Protein AF-A0A7S0WKW4-F1 (afdb_monomer)

Foldseek 3Di:
DQQQVLLQVLNQLRNLVSVPDPPDDPVRSVVVSVCRVVDDQWDDDQAEIEGEEEQAPDPPPPDPDHWDWDADDVPRWIKIKDKDDWQDFCPPPVNVLVQQQQQDDPPPPDDPPPDDDDDDDDPPPPVPSNRHWYWYWYDHDVVDGTGTQGTWHFPDWDTDPTIIMTMTTRPDCPSVCVVPVCVVVVPD

Sequence (188 aa):
EHLGRALAVRGKAGIIHAAAPSSMTEAEVLALAENCRQGGSAQEWQNAIMLFINFPRDKDASRRYNNEFVEQDADGCVTMTWFSSPGQTLTSKFIQRLLAAGQTTNSEQGSIDNTRGGEQLSDNVSATVSQKQVLLFARYNSGAGYINLGRLHVHSVKDTTSSVCITWRLADVGRVMEIFPKFKGFVK

Solvent-accessible surface area (backbone atoms only — not comparable to full-atom values): 11090 Å² total; per-residue (Å²): 118,66,52,47,57,30,18,62,75,48,39,68,30,21,30,41,61,67,66,53,57,91,88,59,51,70,68,57,43,50,54,52,18,53,51,48,67,75,42,72,53,60,48,82,57,90,52,34,35,40,36,52,46,66,38,58,89,61,88,58,84,87,49,94,75,73,48,43,76,45,77,47,50,101,84,69,42,45,27,33,41,44,72,51,61,78,77,39,43,80,82,33,70,66,50,45,51,52,51,57,18,15,63,62,65,88,87,75,81,75,78,83,79,87,73,85,89,79,93,75,95,70,95,70,83,71,75,74,73,63,73,35,38,28,36,39,30,39,21,50,50,93,89,53,63,50,39,68,52,44,43,38,30,65,69,47,76,43,84,50,101,50,23,30,38,37,33,29,32,46,74,44,54,68,64,44,54,70,77,40,58,70,48,66,77,64,71,122

pLDDT: mean 74.99, std 16.63, range [35.25, 93.75]

Structure (mmCIF, N/CA/C/O backbone):
data_AF-A0A7S0WKW4-F1
#
_entry.id   AF-A0A7S0WKW4-F1
#
loop_
_atom_site.group_PDB
_atom_site.id
_atom_site.type_symbol
_atom_site.label_atom_id
_atom_site.label_alt_id
_atom_site.label_comp_id
_atom_site.label_asym_id
_atom_site.label_entity_id
_atom_site.label_seq_id
_atom_site.pdbx_PDB_ins_code
_atom_site.Cartn_x
_atom_site.Cartn_y
_atom_site.Cartn_z
_atom_site.occupancy
_atom_site.B_iso_or_equiv
_atom_site.auth_seq_id
_atom_site.auth_comp_id
_atom_site.auth_asym_id
_atom_site.auth_atom_id
_atom_site.pdbx_PDB_model_num
ATOM 1 N N . GLU A 1 1 ? -12.824 -11.031 -4.563 1.00 49.47 1 GLU A N 1
ATOM 2 C CA . GLU A 1 1 ? -12.869 -10.773 -6.025 1.00 49.47 1 GLU A CA 1
ATOM 3 C C . GLU A 1 1 ? -13.533 -9.459 -6.464 1.00 49.47 1 GLU A C 1
ATOM 5 O O . GLU A 1 1 ? -13.111 -8.914 -7.480 1.00 49.47 1 GLU A O 1
ATOM 10 N N . HIS A 1 2 ? -14.538 -8.920 -5.758 1.00 66.38 2 HIS A N 1
ATOM 11 C CA . HIS A 1 2 ? -15.308 -7.763 -6.253 1.00 66.38 2 HIS A CA 1
ATOM 12 C C . HIS A 1 2 ? -14.517 -6.455 -6.429 1.00 66.38 2 HIS A C 1
ATOM 14 O O . HIS A 1 2 ? -14.685 -5.784 -7.446 1.00 66.38 2 HIS A O 1
ATOM 20 N N . LEU A 1 3 ? -13.603 -6.121 -5.511 1.00 73.62 3 LEU A N 1
ATOM 21 C CA . LEU A 1 3 ? -12.878 -4.841 -5.563 1.00 73.62 3 LEU A CA 1
ATOM 22 C C . LEU A 1 3 ? -11.966 -4.713 -6.792 1.00 73.62 3 LEU A C 1
ATOM 24 O O . LEU A 1 3 ? -11.869 -3.640 -7.379 1.00 73.62 3 LEU A O 1
ATOM 28 N N . GLY A 1 4 ? -11.330 -5.810 -7.220 1.00 68.12 4 GLY A N 1
ATOM 29 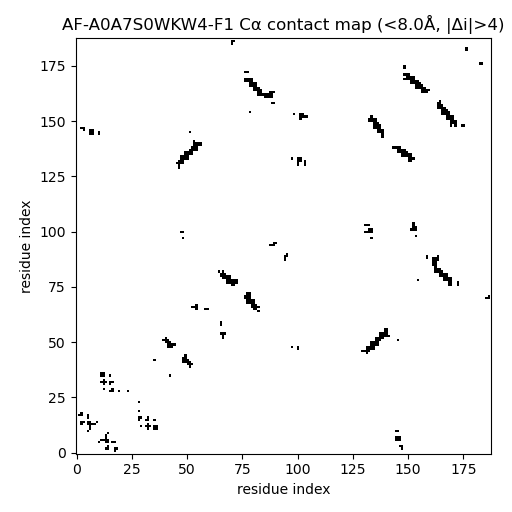C CA . GLY A 1 4 ? -10.460 -5.807 -8.401 1.00 68.12 4 GLY A CA 1
ATOM 30 C C . GLY A 1 4 ? -11.226 -5.532 -9.698 1.00 68.12 4 GLY A C 1
ATOM 31 O O . GLY A 1 4 ? -10.746 -4.783 -10.544 1.00 68.12 4 GLY A O 1
ATOM 32 N N . ARG A 1 5 ? -12.445 -6.075 -9.833 1.00 73.62 5 ARG A N 1
ATOM 33 C CA . ARG A 1 5 ? -13.306 -5.812 -10.999 1.00 73.62 5 ARG A CA 1
ATOM 34 C C . ARG A 1 5 ? -13.817 -4.372 -10.997 1.00 73.62 5 ARG A C 1
ATOM 36 O O . ARG A 1 5 ? -13.752 -3.701 -12.021 1.00 73.62 5 ARG A O 1
ATOM 43 N N . ALA A 1 6 ? -14.268 -3.875 -9.846 1.00 76.81 6 ALA A N 1
ATOM 44 C CA . ALA A 1 6 ? -14.772 -2.508 -9.727 1.00 76.81 6 ALA A CA 1
ATOM 45 C C . ALA A 1 6 ? -13.692 -1.458 -10.045 1.00 76.81 6 ALA A C 1
ATOM 47 O O . ALA A 1 6 ? -13.959 -0.464 -10.724 1.00 76.81 6 ALA A O 1
ATOM 48 N N . LEU A 1 7 ? -12.454 -1.726 -9.625 1.00 76.12 7 LEU A N 1
ATOM 49 C CA . LEU A 1 7 ? -11.285 -0.907 -9.926 1.00 76.12 7 LEU A CA 1
ATOM 50 C C . LEU A 1 7 ? -10.957 -0.837 -11.418 1.00 76.12 7 LEU A C 1
ATOM 52 O O . LEU A 1 7 ? -10.624 0.237 -11.913 1.00 76.12 7 LEU A O 1
ATOM 56 N N . ALA A 1 8 ? -11.069 -1.956 -12.137 1.00 71.88 8 ALA A N 1
ATOM 57 C CA . ALA A 1 8 ? -10.817 -1.996 -13.575 1.00 71.88 8 ALA A CA 1
ATOM 58 C C . ALA A 1 8 ? -11.821 -1.140 -14.367 1.00 71.88 8 ALA A C 1
ATOM 60 O O . ALA A 1 8 ? -11.449 -0.525 -15.360 1.00 71.88 8 ALA A O 1
ATOM 61 N N . VAL A 1 9 ? -13.077 -1.070 -13.912 1.00 75.75 9 VAL A N 1
ATOM 62 C CA . VAL A 1 9 ? -14.151 -0.348 -14.616 1.00 75.75 9 VAL A CA 1
ATOM 63 C C . VAL A 1 9 ? -14.189 1.137 -14.251 1.00 75.75 9 VAL A C 1
ATOM 65 O O . VAL A 1 9 ? -14.409 1.976 -15.118 1.00 75.75 9 VAL A O 1
ATOM 68 N N . ARG A 1 10 ? -14.008 1.481 -12.969 1.00 77.88 10 ARG A N 1
ATOM 69 C CA . ARG A 1 10 ? -14.257 2.845 -12.456 1.00 77.88 10 ARG A CA 1
ATOM 70 C C . ARG A 1 10 ? -13.087 3.437 -11.661 1.00 77.88 10 ARG A C 1
ATOM 72 O O . ARG A 1 10 ? -13.252 4.440 -10.968 1.00 77.88 10 ARG A O 1
ATOM 79 N N . GLY A 1 11 ? -11.900 2.833 -11.717 1.00 80.12 11 GLY A N 1
ATOM 80 C CA . GLY A 1 11 ? -10.730 3.313 -10.979 1.00 80.12 11 GLY A CA 1
ATOM 81 C C . GLY A 1 11 ? -10.926 3.270 -9.456 1.00 80.12 11 GLY A C 1
ATOM 82 O O . GLY A 1 11 ? -11.686 2.452 -8.937 1.00 80.12 11 GLY A O 1
ATOM 83 N N . LYS A 1 12 ? -10.247 4.166 -8.721 1.00 81.62 12 LYS A N 1
ATOM 84 C CA . LYS A 1 12 ? -10.339 4.244 -7.247 1.00 81.62 12 LYS A CA 1
ATOM 85 C C . LYS A 1 12 ? -11.787 4.421 -6.762 1.00 81.62 12 LYS A C 1
ATOM 87 O O . LYS A 1 12 ? -12.183 3.781 -5.795 1.00 81.62 12 LYS A O 1
ATOM 92 N N . ALA A 1 13 ? -12.581 5.226 -7.472 1.00 81.31 13 AL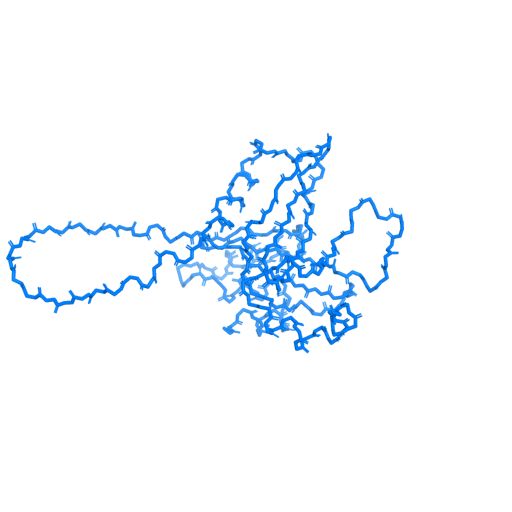A A N 1
ATOM 93 C CA . ALA A 1 13 ? -13.998 5.445 -7.182 1.00 81.31 13 ALA A CA 1
ATOM 94 C C . ALA A 1 13 ? -14.806 4.137 -7.215 1.00 81.31 13 ALA A C 1
ATOM 96 O O . ALA A 1 13 ? -15.640 3.898 -6.348 1.00 81.31 13 ALA A O 1
ATOM 97 N N . GLY A 1 14 ? -14.506 3.246 -8.165 1.00 82.00 14 GLY A N 1
ATOM 98 C CA . GLY A 1 14 ? -15.140 1.931 -8.253 1.00 82.00 14 GLY A CA 1
ATOM 99 C C . GLY A 1 14 ? -14.960 1.078 -7.005 1.00 82.00 14 GLY A C 1
ATOM 100 O O . GLY A 1 14 ? -15.896 0.403 -6.589 1.00 82.00 14 GLY A O 1
ATOM 101 N N . ILE A 1 15 ? -13.780 1.133 -6.385 1.00 81.06 15 ILE A N 1
ATOM 102 C CA . ILE A 1 15 ? -13.519 0.409 -5.136 1.00 81.06 15 ILE A CA 1
ATOM 103 C C . ILE A 1 15 ? -14.404 0.945 -4.018 1.00 81.06 15 ILE A C 1
ATOM 105 O O . ILE A 1 15 ? -14.965 0.147 -3.281 1.00 81.06 15 ILE A O 1
ATOM 109 N N . ILE A 1 16 ? -14.556 2.267 -3.915 1.00 79.94 16 ILE A N 1
ATOM 110 C CA . ILE A 1 16 ? -15.401 2.890 -2.890 1.00 79.94 16 ILE A CA 1
ATOM 111 C C . ILE A 1 16 ? -16.855 2.471 -3.067 1.00 79.94 16 ILE A C 1
ATOM 113 O O . ILE A 1 16 ? -17.461 2.011 -2.108 1.00 79.94 16 ILE A O 1
ATOM 117 N N . HIS A 1 17 ? -17.377 2.506 -4.295 1.00 81.31 17 HIS A N 1
ATOM 118 C CA . HIS A 1 17 ? -18.720 1.993 -4.576 1.00 81.31 17 HIS A CA 1
ATOM 119 C C . HIS A 1 17 ? -18.870 0.509 -4.219 1.00 81.31 17 HIS A C 1
ATOM 121 O O . HIS A 1 17 ? -19.880 0.113 -3.653 1.00 81.31 17 HIS A O 1
ATOM 127 N N . ALA A 1 18 ? -17.873 -0.321 -4.530 1.00 82.00 18 ALA A N 1
ATOM 128 C CA . ALA A 1 18 ? -17.938 -1.755 -4.257 1.00 82.00 18 ALA A CA 1
ATOM 129 C C . ALA A 1 18 ? -17.705 -2.120 -2.779 1.00 82.00 18 ALA A C 1
ATOM 131 O O . ALA A 1 18 ? -18.085 -3.212 -2.364 1.00 82.00 18 ALA A O 1
ATOM 132 N N . ALA A 1 19 ? -17.053 -1.248 -2.008 1.00 78.75 19 ALA A N 1
ATOM 133 C CA . ALA A 1 19 ? -16.765 -1.432 -0.585 1.00 78.75 19 ALA A CA 1
ATOM 134 C C . ALA A 1 19 ? -17.758 -0.698 0.332 1.00 78.75 19 ALA A C 1
ATOM 136 O O . ALA A 1 19 ? -17.680 -0.848 1.555 1.00 78.75 19 ALA A O 1
ATOM 137 N N . ALA A 1 20 ? -18.659 0.107 -0.238 1.00 80.31 20 ALA A N 1
ATOM 138 C CA . ALA A 1 20 ? -19.655 0.857 0.505 1.00 80.31 20 ALA A CA 1
ATOM 139 C C . ALA A 1 20 ? -20.589 -0.085 1.279 1.00 80.31 20 ALA A C 1
ATOM 141 O O . ALA A 1 20 ? -21.148 -1.008 0.681 1.00 80.31 20 ALA A O 1
ATOM 142 N N . PRO A 1 21 ? -20.774 0.114 2.598 1.00 79.75 21 PRO A N 1
ATOM 143 C CA . PRO A 1 21 ? -21.772 -0.643 3.334 1.00 79.75 21 PRO A CA 1
ATOM 144 C C . PRO A 1 21 ? -23.165 -0.264 2.826 1.00 79.75 21 PRO A C 1
ATOM 146 O O . PRO A 1 21 ? -23.409 0.885 2.461 1.00 79.75 21 PRO A O 1
ATOM 149 N N . SER A 1 22 ? -24.103 -1.209 2.862 1.00 82.12 22 SER A N 1
ATOM 150 C CA . SER A 1 22 ? -25.485 -0.993 2.406 1.00 82.12 22 SER A CA 1
ATOM 151 C C . SER A 1 22 ? -26.233 0.097 3.181 1.00 82.12 22 SER A C 1
ATOM 153 O O . SER A 1 22 ? -27.271 0.566 2.729 1.00 82.12 22 SER A O 1
ATOM 155 N N . SER A 1 23 ? -25.727 0.487 4.354 1.00 85.94 23 SER A N 1
ATOM 156 C CA . SER A 1 23 ? -26.251 1.584 5.168 1.00 85.94 23 SER A CA 1
ATOM 157 C C . SER A 1 23 ? -25.831 2.974 4.681 1.00 85.94 23 SER A C 1
ATOM 159 O O . SER A 1 23 ? -26.358 3.961 5.183 1.00 85.94 23 SER A O 1
ATOM 161 N N . MET A 1 24 ? -24.857 3.068 3.773 1.00 86.12 24 MET A N 1
ATOM 162 C CA . MET A 1 24 ? -24.369 4.335 3.235 1.00 86.12 24 MET A CA 1
ATOM 163 C C . MET A 1 24 ? -25.229 4.759 2.045 1.00 86.12 24 MET A C 1
ATOM 165 O O . MET A 1 24 ? -25.547 3.953 1.171 1.00 86.12 24 MET A O 1
ATOM 169 N N . THR A 1 25 ? -25.608 6.030 2.003 1.00 91.00 25 THR A N 1
ATOM 170 C CA . THR A 1 25 ? -26.390 6.590 0.900 1.00 91.00 25 THR A CA 1
ATOM 171 C C . THR A 1 25 ? -25.528 6.770 -0.349 1.00 91.00 25 THR A C 1
ATOM 173 O O . THR A 1 25 ? -24.325 7.016 -0.263 1.00 91.00 25 THR A O 1
ATOM 176 N N . GLU A 1 26 ? -26.142 6.727 -1.534 1.00 88.12 26 GLU A N 1
ATOM 177 C CA . GLU A 1 26 ? -25.420 6.938 -2.800 1.00 88.12 26 GLU A CA 1
ATOM 178 C C . GLU A 1 26 ? -24.693 8.297 -2.834 1.00 88.12 26 GLU A C 1
ATOM 180 O O . GLU A 1 26 ? -23.583 8.398 -3.350 1.00 88.12 26 GLU A O 1
ATOM 185 N N . ALA A 1 27 ? -25.271 9.338 -2.223 1.00 88.81 27 ALA A N 1
ATOM 186 C CA . ALA A 1 27 ? -24.644 10.656 -2.127 1.00 88.81 27 ALA A CA 1
ATOM 187 C C . ALA A 1 27 ? -23.349 10.635 -1.293 1.00 88.81 27 ALA A C 1
ATOM 189 O O . ALA A 1 27 ? -22.351 11.237 -1.691 1.00 88.81 27 ALA A O 1
ATOM 190 N N . GLU A 1 28 ? -23.334 9.915 -0.168 1.00 86.56 28 GLU A N 1
ATOM 191 C CA . GLU A 1 28 ? -22.134 9.739 0.659 1.00 86.56 28 GLU A CA 1
ATOM 192 C C . GLU A 1 28 ? -21.061 8.933 -0.078 1.00 86.56 28 GLU A C 1
ATOM 194 O O . GLU A 1 28 ? -19.885 9.306 -0.063 1.00 86.56 28 GLU A O 1
ATOM 199 N N . VAL A 1 29 ? -21.463 7.868 -0.779 1.00 83.94 29 VAL A N 1
ATOM 200 C CA . VAL A 1 29 ? -20.549 7.051 -1.589 1.00 83.94 29 VAL A CA 1
ATOM 201 C C . VAL A 1 29 ? -19.909 7.888 -2.696 1.00 83.94 29 VAL A C 1
ATOM 203 O O . VAL A 1 29 ? -18.690 7.839 -2.863 1.00 83.94 29 VAL A O 1
ATOM 206 N N . LEU A 1 30 ? -20.694 8.695 -3.417 1.00 84.12 30 LEU A N 1
ATOM 207 C CA . LEU A 1 30 ? -20.192 9.583 -4.470 1.00 84.12 30 LEU A CA 1
ATOM 208 C C . LEU A 1 30 ? -19.245 10.655 -3.918 1.00 84.12 30 LEU A C 1
ATOM 210 O O . LEU A 1 30 ? -18.190 10.900 -4.508 1.00 84.12 30 LEU A O 1
ATOM 214 N N . ALA A 1 31 ? -19.569 11.254 -2.768 1.00 83.38 31 ALA A N 1
ATOM 215 C CA . ALA A 1 31 ? -18.698 12.228 -2.113 1.00 83.38 31 ALA A CA 1
ATOM 216 C C . ALA A 1 31 ? -17.351 11.603 -1.707 1.00 83.38 31 ALA A C 1
ATOM 218 O O . ALA A 1 31 ? -16.286 12.177 -1.950 1.00 83.38 31 ALA A O 1
ATOM 219 N N . LEU A 1 32 ? -17.376 10.392 -1.143 1.00 78.12 32 LEU A N 1
ATOM 220 C CA . LEU A 1 32 ? -16.164 9.646 -0.801 1.00 78.12 32 LEU A CA 1
ATOM 221 C C . LEU A 1 32 ? -15.373 9.238 -2.047 1.00 78.12 32 LEU A C 1
ATOM 223 O O . LEU A 1 32 ? -14.145 9.332 -2.050 1.00 78.12 32 LEU A O 1
ATOM 227 N N . ALA A 1 33 ? -16.053 8.819 -3.111 1.00 79.81 33 ALA A N 1
ATOM 228 C CA . ALA A 1 33 ? -15.433 8.439 -4.370 1.00 79.81 33 ALA A CA 1
ATOM 229 C C . ALA A 1 33 ? -14.711 9.619 -5.042 1.00 79.81 33 ALA A C 1
ATOM 231 O O . ALA A 1 33 ? -13.583 9.442 -5.512 1.00 79.81 33 ALA A O 1
ATOM 232 N N . GLU A 1 34 ? -15.302 10.818 -5.041 1.00 79.38 34 GLU A N 1
ATOM 233 C CA . GLU A 1 34 ? -14.654 12.020 -5.581 1.00 79.38 34 GLU A CA 1
ATOM 234 C C . GLU A 1 34 ? -13.440 12.426 -4.736 1.00 79.38 34 GLU A C 1
ATOM 236 O O . GLU A 1 34 ? -12.357 12.657 -5.281 1.00 79.38 34 GLU A O 1
ATOM 241 N N . ASN A 1 35 ? -13.561 12.377 -3.406 1.00 74.06 35 ASN A N 1
ATOM 242 C CA . ASN A 1 35 ? -12.426 12.588 -2.505 1.00 74.06 35 ASN A CA 1
ATOM 243 C C . ASN A 1 35 ? -11.302 11.570 -2.751 1.00 74.06 35 ASN A C 1
ATOM 245 O O . ASN A 1 35 ? -10.130 11.931 -2.740 1.00 74.06 35 ASN A O 1
ATOM 249 N N . CYS A 1 36 ? -11.628 10.308 -3.043 1.00 72.38 36 CYS A N 1
ATOM 250 C CA . CYS A 1 36 ? -10.637 9.277 -3.373 1.00 72.38 36 CYS A CA 1
ATOM 251 C C . CYS A 1 36 ? -9.978 9.489 -4.738 1.00 72.38 36 CYS A C 1
ATOM 253 O O . CYS A 1 36 ? -8.816 9.119 -4.928 1.00 72.38 36 CYS A O 1
ATOM 255 N N . ARG A 1 37 ? -10.709 10.061 -5.702 1.00 69.12 37 ARG A N 1
ATOM 256 C CA . ARG A 1 37 ? -10.181 10.407 -7.028 1.00 69.12 37 ARG A CA 1
ATOM 257 C C . ARG A 1 37 ? -9.110 11.490 -6.921 1.00 69.12 37 ARG A C 1
ATOM 259 O O . ARG A 1 37 ? -8.092 11.399 -7.604 1.00 69.12 37 ARG A O 1
ATOM 266 N N . GLN A 1 38 ? -9.331 12.456 -6.033 1.00 67.38 38 GLN A N 1
ATOM 267 C CA . GLN A 1 38 ? -8.404 13.550 -5.730 1.00 67.38 38 GLN A CA 1
ATOM 268 C C . GLN A 1 38 ? -7.347 13.162 -4.676 1.00 67.38 38 GLN A C 1
ATOM 270 O O . GLN A 1 38 ? -6.291 13.786 -4.584 1.00 67.38 38 GLN A O 1
ATOM 275 N N . GLY A 1 39 ? -7.624 12.119 -3.892 1.00 56.97 39 GLY A N 1
ATOM 276 C CA . GLY A 1 39 ? -6.839 11.684 -2.744 1.00 56.97 39 GLY A CA 1
ATOM 277 C C . GLY A 1 39 ? -5.514 10.998 -3.086 1.00 56.97 39 GLY A C 1
ATOM 278 O O . GLY A 1 39 ? -5.315 10.428 -4.167 1.00 56.97 39 GLY A O 1
ATOM 279 N N . GLY A 1 40 ? -4.605 11.049 -2.107 1.00 68.31 40 GLY A N 1
ATOM 280 C CA . GLY A 1 40 ? -3.225 10.570 -2.182 1.00 68.31 40 GLY A CA 1
ATOM 281 C C . GLY A 1 40 ? -3.051 9.053 -2.355 1.00 68.31 40 GLY A C 1
ATOM 282 O O . GLY A 1 40 ? -3.891 8.330 -2.897 1.00 68.31 40 GLY A O 1
ATOM 283 N N . SER A 1 41 ? -1.893 8.553 -1.931 1.00 80.62 41 SER A N 1
ATOM 284 C CA . SER A 1 41 ? -1.482 7.151 -2.090 1.00 80.62 41 SER A CA 1
ATOM 285 C C . SER A 1 41 ? -2.159 6.181 -1.117 1.00 80.62 41 SER A C 1
ATOM 287 O O . SER A 1 41 ? -1.907 4.983 -1.207 1.00 80.62 41 SER A O 1
ATOM 289 N N . ALA A 1 42 ? -3.015 6.654 -0.207 1.00 86.88 42 ALA A N 1
ATOM 290 C CA . ALA A 1 42 ? -3.690 5.820 0.779 1.00 86.88 42 ALA A CA 1
ATOM 291 C C . ALA A 1 42 ? -5.118 6.302 1.057 1.00 86.88 42 ALA A C 1
ATOM 293 O O . ALA A 1 42 ? -5.363 7.506 1.113 1.00 86.88 42 ALA A O 1
ATOM 294 N N . GLN A 1 43 ? -6.031 5.357 1.273 1.00 85.81 43 GLN A N 1
ATOM 295 C CA . GLN A 1 43 ? -7.414 5.612 1.658 1.00 85.81 43 GLN A CA 1
ATOM 296 C C . GLN A 1 43 ? -7.819 4.694 2.810 1.00 85.81 43 GLN A C 1
ATOM 298 O O . GLN A 1 43 ? -7.620 3.483 2.746 1.00 85.81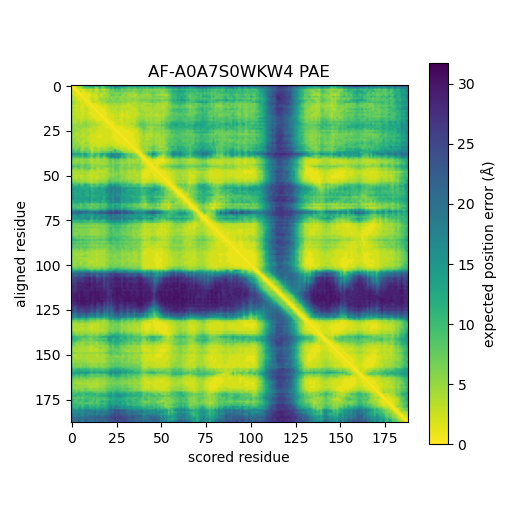 43 GLN A O 1
ATOM 303 N N . GLU A 1 44 ? -8.415 5.258 3.855 1.00 85.38 44 GLU A N 1
ATOM 304 C CA . GLU A 1 44 ? -8.911 4.500 5.004 1.00 85.38 44 GLU A CA 1
ATOM 305 C C . GLU A 1 44 ? -10.404 4.172 4.838 1.00 85.38 44 GLU A C 1
ATOM 307 O O . GLU A 1 44 ? -11.188 5.009 4.386 1.00 85.38 44 GLU A O 1
ATOM 312 N N . TRP A 1 45 ? -10.777 2.946 5.207 1.00 82.62 45 TRP A N 1
ATOM 313 C CA . TRP A 1 45 ? -12.141 2.419 5.253 1.00 82.62 45 TRP A CA 1
ATOM 314 C C . TRP A 1 45 ? -12.434 1.777 6.618 1.00 82.62 45 TRP A C 1
ATOM 316 O O . TRP A 1 45 ? -11.565 1.735 7.499 1.00 82.62 45 TRP A O 1
ATOM 326 N N . GLN A 1 46 ? -13.662 1.285 6.819 1.00 79.25 46 GLN A N 1
ATOM 327 C CA . GLN A 1 46 ? -14.095 0.719 8.103 1.00 79.25 46 GLN A CA 1
ATOM 328 C C . GLN A 1 46 ? -13.255 -0.496 8.525 1.00 79.25 46 GLN A C 1
ATOM 330 O O . GLN A 1 46 ? -12.828 -0.562 9.672 1.00 79.25 46 GLN A O 1
ATOM 335 N N . ASN A 1 47 ? -12.964 -1.411 7.598 1.00 84.19 47 ASN A N 1
ATOM 336 C CA . ASN A 1 47 ? -12.232 -2.660 7.842 1.00 84.19 47 ASN A CA 1
ATOM 337 C C . ASN A 1 47 ? -10.927 -2.778 7.032 1.00 84.19 47 ASN A C 1
ATOM 339 O O . ASN A 1 47 ? -10.290 -3.830 7.031 1.00 84.19 47 ASN A O 1
ATOM 343 N N . ALA A 1 48 ? -10.515 -1.723 6.328 1.00 88.75 48 ALA A N 1
ATOM 344 C CA . ALA A 1 48 ? -9.304 -1.761 5.520 1.00 88.75 48 ALA A CA 1
ATOM 345 C C . ALA A 1 48 ? -8.630 -0.394 5.396 1.00 88.75 48 ALA A C 1
ATOM 347 O O . ALA A 1 48 ? -9.276 0.648 5.478 1.00 88.75 48 ALA A O 1
ATOM 348 N N . ILE A 1 49 ? -7.327 -0.404 5.137 1.00 91.44 49 ILE A N 1
ATOM 349 C CA . ILE A 1 49 ? -6.570 0.726 4.609 1.00 91.44 49 ILE A CA 1
ATOM 350 C C . ILE A 1 49 ? -6.031 0.303 3.246 1.00 91.44 49 ILE A C 1
ATOM 352 O O . ILE A 1 49 ? -5.332 -0.697 3.116 1.00 91.44 49 ILE A O 1
ATOM 356 N N . MET A 1 50 ? -6.390 1.046 2.210 1.00 90.69 50 MET A N 1
ATOM 357 C CA . MET A 1 50 ? -6.078 0.736 0.821 1.00 90.69 50 MET A CA 1
ATOM 358 C C . MET A 1 50 ? -4.924 1.616 0.358 1.00 90.69 50 MET A C 1
ATOM 360 O O . MET A 1 50 ? -5.052 2.840 0.341 1.00 90.69 50 MET A O 1
ATOM 364 N N . LEU A 1 51 ? -3.810 1.001 -0.028 1.00 91.69 51 LEU A N 1
ATOM 365 C CA . LEU A 1 51 ? -2.658 1.689 -0.598 1.00 91.69 51 LEU A CA 1
ATOM 366 C C . LEU A 1 51 ? -2.716 1.631 -2.125 1.00 91.69 51 LEU A C 1
ATOM 368 O O . LEU A 1 51 ? -2.824 0.558 -2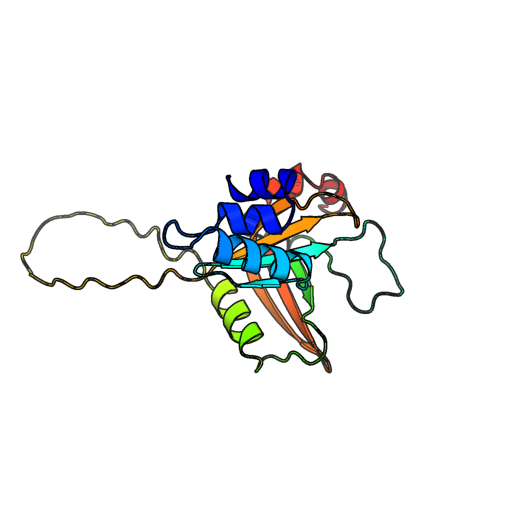.713 1.00 91.69 51 LEU A O 1
ATOM 372 N N . PHE A 1 52 ? -2.618 2.793 -2.764 1.00 87.69 52 PHE A N 1
ATOM 373 C CA . PHE A 1 52 ? -2.618 2.975 -4.211 1.00 87.69 52 PHE A CA 1
ATOM 374 C C . PHE A 1 52 ? -1.234 3.400 -4.677 1.00 87.69 52 PHE A C 1
ATOM 376 O O . PHE A 1 52 ? -0.847 4.565 -4.548 1.00 87.69 52 PHE A O 1
ATOM 383 N N . ILE A 1 53 ? -0.489 2.455 -5.240 1.00 87.19 53 ILE A N 1
ATOM 384 C CA . ILE A 1 53 ? 0.937 2.619 -5.502 1.00 87.19 53 ILE A CA 1
ATOM 385 C C . ILE A 1 53 ? 1.231 2.510 -6.997 1.00 87.19 53 ILE A C 1
ATOM 387 O O . ILE A 1 53 ? 0.727 1.637 -7.702 1.00 87.19 53 ILE A O 1
ATOM 391 N N . ASN A 1 54 ? 2.061 3.428 -7.486 1.00 84.06 54 ASN A N 1
ATOM 392 C CA . ASN A 1 54 ? 2.604 3.371 -8.837 1.00 84.06 54 ASN A CA 1
ATOM 393 C C . ASN A 1 54 ? 4.018 2.796 -8.756 1.00 84.06 54 ASN A C 1
ATOM 395 O O . ASN A 1 54 ? 4.846 3.346 -8.028 1.00 84.06 54 ASN A O 1
ATOM 399 N N . PHE A 1 55 ? 4.278 1.748 -9.529 1.00 79.12 55 PHE A N 1
ATOM 400 C CA . PHE A 1 55 ? 5.586 1.119 -9.693 1.00 79.12 55 PHE A CA 1
ATOM 401 C C . PHE A 1 55 ? 6.107 1.446 -11.093 1.00 79.12 55 PHE A C 1
ATOM 403 O O . PHE A 1 55 ? 5.903 0.644 -12.009 1.00 79.12 55 PHE A O 1
ATOM 410 N N . PRO A 1 56 ? 6.694 2.643 -11.294 1.00 68.69 56 PRO A N 1
ATOM 411 C CA . PRO A 1 56 ? 7.189 3.038 -12.605 1.00 68.69 56 PRO A CA 1
ATOM 412 C C . PRO A 1 56 ? 8.163 1.982 -13.129 1.00 68.69 56 PRO A C 1
ATOM 414 O O . PRO A 1 56 ? 8.994 1.464 -12.385 1.00 68.69 56 PRO A O 1
ATOM 417 N N . ARG A 1 57 ? 8.028 1.649 -14.416 1.00 64.31 57 ARG A N 1
ATOM 418 C CA . ARG A 1 57 ? 8.840 0.615 -15.071 1.00 64.31 57 ARG A CA 1
ATOM 419 C C . ARG A 1 57 ? 10.339 0.906 -14.988 1.00 64.31 57 ARG A C 1
ATOM 421 O O . ARG A 1 57 ? 11.123 -0.031 -14.869 1.00 64.31 57 ARG A O 1
ATOM 428 N N . ASP A 1 58 ? 10.698 2.181 -15.048 1.00 69.50 58 ASP A N 1
ATOM 429 C CA . ASP A 1 58 ? 12.075 2.645 -15.008 1.00 69.50 58 ASP A CA 1
ATOM 430 C C . ASP A 1 58 ? 12.311 3.365 -13.681 1.00 69.50 58 ASP A C 1
ATOM 432 O O . ASP A 1 58 ? 11.470 4.156 -13.235 1.00 69.50 58 ASP A O 1
ATOM 436 N N . LYS A 1 59 ? 13.452 3.080 -13.036 1.00 66.19 59 LYS A N 1
ATOM 437 C CA . LYS A 1 59 ? 13.879 3.844 -11.863 1.00 66.19 59 LYS A CA 1
ATOM 438 C C . LYS A 1 59 ? 14.067 5.288 -12.295 1.00 66.19 59 LYS A C 1
ATOM 440 O O . LYS A 1 59 ? 15.018 5.630 -12.992 1.00 66.19 59 LYS A O 1
ATOM 445 N N . ASP A 1 60 ? 13.147 6.131 -11.861 1.00 68.56 60 ASP A N 1
ATOM 446 C CA . ASP A 1 60 ? 13.276 7.563 -12.018 1.00 68.56 60 ASP A CA 1
ATOM 447 C C . ASP A 1 60 ? 14.294 8.040 -10.979 1.00 68.56 60 ASP A C 1
ATOM 449 O O . ASP A 1 60 ? 13.989 8.159 -9.789 1.00 68.56 60 ASP A O 1
ATOM 453 N N . ALA A 1 61 ? 15.533 8.252 -11.427 1.00 68.94 61 ALA A N 1
ATOM 454 C CA . ALA A 1 61 ? 16.627 8.713 -10.577 1.00 68.94 61 ALA A CA 1
ATOM 455 C C . ALA A 1 61 ? 16.345 10.091 -9.949 1.00 68.94 61 ALA A C 1
ATOM 457 O O . ALA A 1 61 ? 16.968 10.443 -8.950 1.00 68.94 61 ALA A O 1
ATOM 458 N N . SER A 1 62 ? 15.390 10.856 -10.495 1.00 71.94 62 SER A N 1
ATOM 459 C CA . SER A 1 62 ? 14.963 12.135 -9.920 1.00 71.94 62 SER A CA 1
ATOM 460 C C . SER A 1 62 ? 14.004 11.972 -8.734 1.00 71.94 62 SER A C 1
ATOM 462 O O . SER A 1 62 ? 13.813 12.906 -7.950 1.00 71.94 62 SER A O 1
ATOM 464 N N . ARG A 1 63 ? 13.410 10.785 -8.548 1.00 70.62 63 ARG A N 1
ATOM 465 C CA . ARG A 1 63 ? 12.503 10.524 -7.429 1.00 70.62 63 ARG A CA 1
ATOM 466 C C . ARG A 1 63 ? 13.278 10.169 -6.178 1.00 70.62 63 ARG A C 1
ATOM 468 O O . ARG A 1 63 ? 13.928 9.134 -6.087 1.00 70.62 63 ARG A O 1
ATOM 475 N N . ARG A 1 64 ? 13.075 10.994 -5.152 1.00 69.94 64 ARG A N 1
ATOM 476 C CA . ARG A 1 64 ? 13.585 10.759 -3.796 1.00 69.94 64 ARG A CA 1
ATOM 477 C C . ARG A 1 64 ? 13.060 9.460 -3.173 1.00 69.94 64 ARG A C 1
ATOM 479 O O . ARG A 1 64 ? 13.745 8.861 -2.353 1.00 69.94 64 ARG A O 1
ATOM 486 N N . TYR A 1 65 ? 11.855 9.046 -3.562 1.00 71.56 65 TYR A N 1
ATOM 487 C CA . TYR A 1 65 ? 11.156 7.887 -3.019 1.00 71.56 65 TYR A CA 1
ATOM 488 C C . TYR A 1 65 ? 10.640 7.026 -4.170 1.00 71.56 65 TYR A C 1
ATOM 490 O O . TYR A 1 65 ? 9.650 7.367 -4.822 1.00 71.56 65 TYR A O 1
ATOM 498 N N . ASN A 1 66 ? 11.329 5.921 -4.434 1.00 72.88 66 ASN A N 1
ATOM 499 C CA . ASN A 1 66 ? 10.887 4.926 -5.400 1.00 72.88 66 ASN A CA 1
ATOM 500 C C . ASN A 1 66 ? 10.218 3.786 -4.636 1.00 72.88 66 ASN A C 1
ATOM 502 O O . ASN A 1 66 ? 10.871 3.087 -3.866 1.00 72.88 66 ASN A O 1
ATOM 506 N N . ASN A 1 67 ? 8.907 3.622 -4.835 1.00 77.44 67 ASN A N 1
ATOM 507 C CA . ASN A 1 67 ? 8.249 2.394 -4.411 1.00 77.44 67 ASN A CA 1
ATOM 508 C C . ASN A 1 67 ? 8.743 1.297 -5.342 1.00 77.44 67 ASN A C 1
ATOM 510 O O . ASN A 1 67 ? 8.545 1.366 -6.557 1.00 77.44 67 ASN A O 1
ATOM 514 N N . GLU A 1 68 ? 9.399 0.309 -4.769 1.00 76.81 68 GLU A N 1
ATOM 515 C CA . GLU A 1 68 ? 9.888 -0.847 -5.489 1.00 76.81 68 GLU A CA 1
ATOM 516 C C . GLU A 1 68 ? 9.481 -2.090 -4.724 1.00 76.81 68 GLU A C 1
ATOM 518 O O . GLU A 1 68 ? 9.347 -2.076 -3.496 1.00 76.81 68 GLU A O 1
ATOM 523 N N . PHE A 1 69 ? 9.244 -3.154 -5.473 1.00 77.88 69 PHE A N 1
ATOM 524 C CA . PHE A 1 69 ? 9.252 -4.464 -4.870 1.00 77.88 69 PHE A CA 1
ATOM 525 C C . PHE A 1 69 ? 10.705 -4.872 -4.705 1.00 77.88 69 PHE A C 1
ATOM 527 O O . PHE A 1 69 ? 11.483 -4.795 -5.657 1.00 77.88 69 PHE A O 1
ATOM 534 N N . VAL A 1 70 ? 11.050 -5.265 -3.490 1.00 69.75 70 VAL A N 1
ATOM 535 C CA . VAL A 1 70 ? 12.350 -5.832 -3.175 1.00 69.75 70 VAL A CA 1
ATOM 536 C C . VAL A 1 70 ? 12.139 -7.323 -3.023 1.00 69.75 70 VAL A C 1
ATOM 538 O O . VAL A 1 70 ? 11.175 -7.793 -2.408 1.00 69.75 70 VAL A O 1
ATOM 541 N N . GLU A 1 71 ? 12.999 -8.066 -3.690 1.00 67.44 71 GLU A N 1
ATOM 542 C CA . GLU A 1 71 ? 12.831 -9.492 -3.796 1.00 67.44 71 GLU A CA 1
ATOM 543 C C . GLU A 1 71 ? 13.083 -10.225 -2.486 1.00 67.44 71 GLU A C 1
ATOM 545 O O . GLU A 1 71 ? 13.818 -9.738 -1.630 1.00 67.44 71 GLU A O 1
ATOM 550 N N . GLN A 1 72 ? 12.396 -11.366 -2.406 1.00 60.56 72 GLN A N 1
ATOM 551 C CA . GLN A 1 72 ? 12.454 -12.444 -1.432 1.00 60.56 72 GLN A CA 1
ATOM 552 C C . GLN A 1 72 ? 13.398 -12.192 -0.260 1.00 60.56 72 GLN A C 1
ATOM 554 O O . GLN A 1 72 ? 14.620 -12.292 -0.376 1.00 60.56 72 GLN A O 1
ATOM 559 N N . ASP A 1 73 ? 12.789 -11.938 0.904 1.00 61.81 73 ASP A N 1
ATOM 560 C CA . ASP A 1 73 ? 13.461 -12.228 2.167 1.00 61.81 73 ASP A CA 1
ATOM 561 C C . ASP A 1 73 ? 13.996 -13.678 2.154 1.00 61.81 73 ASP A C 1
ATOM 563 O O . ASP A 1 73 ? 13.680 -14.475 1.266 1.00 61.81 73 ASP A O 1
ATOM 567 N N . ALA A 1 74 ? 14.820 -14.046 3.136 1.00 64.38 74 ALA A N 1
ATOM 568 C CA . ALA A 1 74 ? 15.389 -15.396 3.209 1.00 64.38 74 ALA A CA 1
ATOM 569 C C . ALA A 1 74 ? 14.328 -16.526 3.152 1.00 64.38 74 ALA A C 1
ATOM 571 O O . ALA A 1 74 ? 14.677 -17.669 2.864 1.00 64.38 74 ALA A O 1
ATOM 572 N N . ASP A 1 75 ? 13.047 -16.199 3.369 1.00 69.38 75 ASP A N 1
ATOM 573 C CA . ASP A 1 75 ? 11.903 -17.108 3.348 1.00 69.38 75 ASP A CA 1
ATOM 574 C C . ASP A 1 75 ? 11.154 -17.135 2.001 1.00 69.38 75 ASP A C 1
ATOM 576 O O . ASP A 1 75 ? 10.071 -17.717 1.903 1.00 69.38 75 ASP A O 1
ATOM 580 N N . GLY A 1 76 ? 11.664 -16.483 0.954 1.00 70.06 76 GLY A N 1
ATOM 581 C CA . GLY A 1 76 ? 11.017 -16.496 -0.355 1.00 70.06 76 GLY A CA 1
ATOM 582 C C . GLY A 1 76 ? 9.850 -15.509 -0.500 1.00 70.06 76 GLY A C 1
ATOM 583 O O . GLY A 1 76 ? 9.026 -15.663 -1.409 1.00 70.06 76 GLY A O 1
ATOM 584 N N . CYS A 1 77 ? 9.727 -14.491 0.359 1.00 77.31 77 CYS A N 1
ATOM 585 C CA . CYS A 1 77 ? 8.556 -13.609 0.353 1.00 77.31 77 CYS A CA 1
ATOM 586 C C . CYS A 1 77 ? 8.783 -12.265 -0.333 1.00 77.31 77 CYS A C 1
ATOM 588 O O . CYS A 1 77 ? 9.728 -11.538 -0.050 1.00 77.31 77 CYS A O 1
ATOM 590 N N . VAL A 1 78 ? 7.848 -11.885 -1.206 1.00 85.25 78 VAL A N 1
ATOM 591 C CA . VAL A 1 78 ? 7.905 -10.601 -1.910 1.00 85.25 78 VAL A CA 1
ATOM 592 C C . VAL A 1 78 ? 7.652 -9.462 -0.930 1.00 85.25 78 VAL A C 1
ATOM 594 O O . VAL A 1 78 ? 6.599 -9.402 -0.282 1.00 85.25 78 VAL A O 1
ATOM 597 N N . THR A 1 79 ? 8.607 -8.537 -0.856 1.00 87.50 79 THR A N 1
ATOM 598 C CA . THR A 1 79 ? 8.480 -7.321 -0.059 1.00 87.50 79 THR A CA 1
ATOM 599 C C . THR A 1 79 ? 8.365 -6.095 -0.948 1.00 87.50 79 THR A C 1
ATOM 601 O O . THR A 1 79 ? 8.676 -6.120 -2.139 1.00 87.50 79 THR A O 1
ATOM 604 N N . MET A 1 80 ? 7.861 -5.002 -0.391 1.00 89.31 80 MET A N 1
ATOM 605 C CA . MET A 1 80 ? 7.793 -3.732 -1.086 1.00 89.31 80 MET A CA 1
ATOM 606 C C . MET A 1 80 ? 8.046 -2.572 -0.138 1.00 89.31 80 MET A C 1
ATOM 608 O O . MET A 1 80 ? 7.607 -2.587 1.012 1.00 89.31 80 MET A O 1
ATOM 612 N N . THR A 1 81 ? 8.709 -1.539 -0.633 1.00 88.19 81 THR A N 1
ATOM 613 C CA . THR A 1 81 ? 8.982 -0.339 0.156 1.00 88.19 81 THR A CA 1
ATOM 614 C C . THR A 1 81 ? 7.952 0.731 -0.173 1.00 88.19 81 THR A C 1
ATOM 616 O O . THR A 1 81 ? 7.730 1.042 -1.345 1.00 88.19 81 THR A O 1
ATOM 619 N N . TRP A 1 82 ? 7.320 1.302 0.850 1.00 90.12 82 TRP A N 1
ATOM 620 C CA . TRP A 1 82 ? 6.415 2.442 0.724 1.00 90.12 82 TRP A CA 1
ATOM 621 C C . TRP A 1 82 ? 6.867 3.597 1.609 1.00 90.12 82 TRP A C 1
ATOM 623 O O . TRP A 1 82 ? 7.267 3.398 2.756 1.00 90.12 82 TRP A O 1
ATOM 633 N N . PHE A 1 83 ? 6.740 4.814 1.088 1.00 88.12 83 PHE A N 1
ATOM 634 C CA . PHE A 1 83 ? 7.051 6.039 1.815 1.00 88.12 83 PHE A CA 1
ATOM 635 C C . PHE A 1 83 ? 5.785 6.842 2.085 1.00 88.12 83 PHE A C 1
ATOM 637 O O . PHE A 1 83 ? 4.964 7.060 1.189 1.00 88.12 83 PHE A O 1
ATOM 644 N N . SER A 1 84 ? 5.659 7.320 3.319 1.00 88.44 84 SER A N 1
ATOM 645 C CA . SER A 1 84 ? 4.609 8.254 3.697 1.00 88.44 84 SER A CA 1
ATOM 646 C C . SER A 1 84 ? 4.815 9.629 3.060 1.00 88.44 84 SER A C 1
ATOM 648 O O . SER A 1 84 ? 5.909 9.973 2.604 1.00 88.44 84 SER A O 1
ATOM 650 N N . SER A 1 85 ? 3.771 10.459 3.081 1.00 85.31 85 SER A N 1
ATOM 651 C CA . SER A 1 85 ? 3.909 11.861 2.680 1.00 85.31 85 SER A CA 1
ATOM 652 C C . SER A 1 85 ? 4.923 12.590 3.576 1.00 85.31 85 SER A C 1
ATOM 654 O O . SER A 1 85 ? 5.032 12.251 4.763 1.00 85.31 85 SER A O 1
ATOM 656 N N . PRO A 1 86 ? 5.640 13.604 3.051 1.00 86.19 86 PRO A N 1
ATOM 657 C CA . PRO A 1 86 ? 6.541 14.423 3.852 1.00 86.19 86 PRO A CA 1
ATOM 658 C C . PRO A 1 86 ? 5.861 14.998 5.102 1.00 86.19 86 PRO A C 1
ATOM 660 O O . PRO A 1 86 ? 4.718 15.447 5.039 1.00 86.19 86 PRO A O 1
ATOM 663 N N . GLY A 1 87 ? 6.566 14.977 6.233 1.00 85.81 87 GLY A N 1
ATOM 664 C CA . GLY A 1 87 ? 6.076 15.467 7.526 1.00 85.81 87 GLY A CA 1
ATOM 665 C C . GLY A 1 87 ? 5.250 14.456 8.326 1.00 85.81 87 GLY A C 1
ATOM 666 O O . GLY A 1 87 ? 4.948 14.714 9.489 1.00 85.81 87 GLY A O 1
ATOM 667 N N . GLN A 1 88 ? 4.912 13.294 7.754 1.00 89.06 88 GLN A N 1
ATOM 668 C CA . GLN A 1 88 ? 4.377 12.182 8.537 1.00 89.06 88 GLN A CA 1
ATOM 669 C C . GLN A 1 88 ? 5.517 11.438 9.239 1.00 89.06 88 GLN A C 1
ATOM 671 O O . GLN A 1 88 ? 6.500 11.047 8.613 1.00 89.06 88 GLN A O 1
ATOM 676 N N . THR A 1 89 ? 5.348 11.238 10.540 1.00 91.00 89 THR A N 1
ATOM 677 C CA . THR A 1 89 ? 6.273 10.551 11.454 1.00 91.00 89 THR A CA 1
ATOM 678 C C . THR A 1 89 ? 5.577 9.358 12.113 1.00 91.00 89 THR A C 1
ATOM 680 O O . THR A 1 89 ? 4.361 9.181 11.982 1.00 91.00 89 THR A O 1
ATOM 683 N N . LEU A 1 90 ? 6.309 8.566 12.899 1.00 91.56 90 LEU A N 1
ATOM 684 C CA . LEU A 1 90 ? 5.738 7.443 13.658 1.00 91.56 90 LEU A CA 1
ATOM 685 C C . LEU A 1 90 ? 4.649 7.848 14.668 1.00 91.56 90 LEU A C 1
ATOM 687 O O . LEU A 1 90 ? 3.820 7.023 15.047 1.00 91.56 90 LEU A O 1
ATOM 691 N N . THR A 1 91 ? 4.608 9.115 15.087 1.00 90.94 91 THR A N 1
ATOM 692 C CA . THR A 1 91 ? 3.577 9.640 16.000 1.00 90.94 91 THR A CA 1
ATOM 693 C C . THR A 1 91 ? 2.322 10.121 15.274 1.00 90.94 91 THR A C 1
ATOM 695 O O . THR A 1 91 ? 1.316 10.448 15.906 1.00 90.94 91 THR A O 1
ATOM 698 N N . SER A 1 92 ? 2.339 10.154 13.939 1.00 92.12 92 SER A N 1
ATOM 699 C CA . SER A 1 92 ? 1.173 10.541 13.151 1.00 92.12 92 SER A CA 1
ATOM 700 C C . SER A 1 92 ? 0.048 9.526 13.345 1.00 92.12 92 SER A C 1
ATOM 702 O O . SER A 1 92 ? 0.225 8.341 13.070 1.00 92.12 92 SER A O 1
ATOM 704 N N . LYS A 1 93 ? -1.147 9.990 13.741 1.00 92.19 93 LYS A N 1
ATOM 705 C CA . LYS A 1 93 ? -2.310 9.116 13.999 1.00 92.19 93 LYS A CA 1
ATOM 706 C C . LYS A 1 93 ? -2.620 8.175 12.830 1.00 92.19 93 LYS A C 1
ATOM 708 O O . LYS A 1 93 ? -3.009 7.033 13.044 1.00 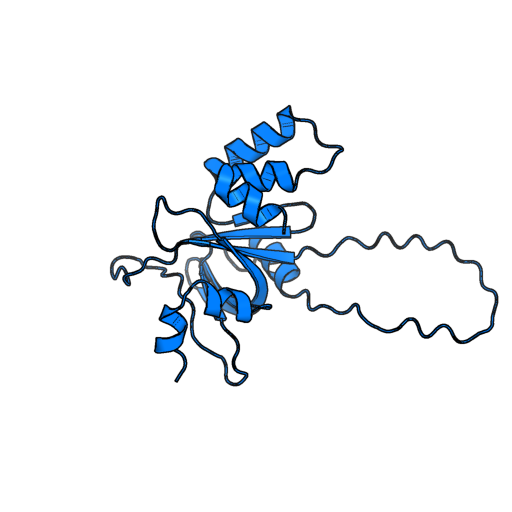92.19 93 LYS A O 1
ATOM 713 N N . PHE A 1 94 ? -2.461 8.656 11.596 1.00 91.06 94 PHE A N 1
ATOM 714 C CA . PHE A 1 94 ? -2.634 7.830 10.402 1.00 91.06 94 PHE A CA 1
ATOM 715 C C . PHE A 1 94 ? -1.588 6.708 10.319 1.00 91.06 94 PHE A C 1
ATOM 717 O O . PHE A 1 94 ? -1.960 5.559 10.107 1.00 91.06 94 PHE A O 1
ATOM 724 N N . ILE A 1 95 ? -0.306 7.016 10.547 1.00 93.00 95 ILE A N 1
ATOM 725 C CA . ILE A 1 95 ? 0.777 6.022 10.533 1.00 93.00 95 ILE A CA 1
ATOM 726 C C . ILE A 1 95 ? 0.562 4.975 11.625 1.00 93.00 95 ILE A C 1
ATOM 728 O O . ILE A 1 95 ? 0.666 3.787 11.346 1.00 93.00 95 ILE A O 1
ATOM 732 N N . GLN A 1 96 ? 0.169 5.381 12.833 1.00 93.38 96 GLN A N 1
ATOM 733 C CA . GLN A 1 96 ? -0.134 4.441 13.918 1.00 93.38 96 GLN A CA 1
ATOM 734 C C . GLN A 1 96 ? -1.253 3.460 13.541 1.00 93.38 96 GLN A C 1
ATOM 736 O O . GLN A 1 96 ? -1.111 2.256 13.746 1.00 93.38 96 GLN A O 1
ATOM 741 N N . ARG A 1 97 ? -2.343 3.949 12.930 1.00 93.38 97 ARG A N 1
ATOM 742 C CA . ARG A 1 97 ? -3.433 3.083 12.449 1.00 93.38 97 ARG A CA 1
ATOM 743 C C . ARG A 1 97 ? -3.001 2.184 11.292 1.00 93.38 97 ARG A C 1
ATOM 745 O O . ARG A 1 97 ? -3.391 1.021 11.261 1.00 93.38 97 ARG A O 1
ATOM 752 N N . LEU A 1 98 ? -2.192 2.704 10.369 1.00 93.50 98 LEU A N 1
ATOM 753 C CA . LEU A 1 98 ? -1.640 1.943 9.249 1.00 93.50 98 LEU A CA 1
ATOM 754 C C . LEU A 1 98 ? -0.756 0.788 9.733 1.00 93.50 98 LEU A C 1
ATOM 756 O O . LEU A 1 98 ? -0.908 -0.334 9.258 1.00 93.50 98 LEU A O 1
ATOM 760 N N . LEU A 1 99 ? 0.122 1.045 10.704 1.00 93.75 99 LEU A N 1
ATOM 761 C CA . LEU A 1 99 ? 0.976 0.019 11.299 1.00 93.75 99 LEU A CA 1
ATOM 762 C C . LEU A 1 99 ? 0.155 -1.025 12.061 1.00 93.75 99 LEU A C 1
ATOM 764 O O . LEU A 1 99 ? 0.365 -2.216 11.853 1.00 93.75 99 LEU A O 1
ATOM 768 N N . ALA A 1 100 ? -0.826 -0.600 12.861 1.00 92.56 100 ALA A N 1
ATOM 769 C CA . ALA A 1 100 ? -1.706 -1.517 13.588 1.00 92.56 100 ALA A CA 1
ATOM 770 C C . ALA A 1 100 ? -2.501 -2.444 12.648 1.00 92.56 100 ALA A C 1
ATOM 772 O O . ALA A 1 100 ? -2.604 -3.641 12.908 1.00 92.56 100 ALA A O 1
ATOM 773 N N . ALA A 1 101 ? -3.017 -1.914 11.534 1.00 91.94 101 ALA A N 1
ATOM 774 C CA . ALA A 1 101 ? -3.723 -2.698 10.515 1.00 91.94 101 ALA A CA 1
ATOM 775 C C . ALA A 1 101 ? -2.802 -3.664 9.746 1.00 91.94 101 ALA A C 1
ATOM 777 O O . ALA A 1 101 ? -3.240 -4.669 9.191 1.00 91.94 101 ALA A O 1
ATOM 778 N N . GLY A 1 102 ? -1.514 -3.338 9.660 1.00 91.19 102 GLY A N 1
ATOM 779 C CA . GLY A 1 102 ? -0.519 -4.163 8.987 1.00 91.19 102 GLY A CA 1
ATOM 780 C C . GLY A 1 102 ? 0.110 -5.239 9.872 1.00 91.19 102 GLY A C 1
ATOM 781 O O . GLY A 1 102 ? 0.720 -6.174 9.361 1.00 91.19 102 GLY A O 1
ATOM 782 N N . GLN A 1 103 ? -0.035 -5.128 11.191 1.00 88.94 103 GLN A N 1
ATOM 783 C CA . GLN A 1 103 ? 0.407 -6.135 12.161 1.00 88.94 103 GLN A CA 1
ATOM 784 C C . GLN A 1 103 ? -0.609 -7.264 12.356 1.00 88.94 103 GLN A C 1
ATOM 786 O O . GLN A 1 103 ? -0.337 -8.227 13.066 1.00 88.94 103 GLN A O 1
ATOM 791 N N . THR A 1 104 ? -1.775 -7.166 11.722 1.00 75.06 104 THR A N 1
ATOM 792 C CA . THR A 1 104 ? -2.823 -8.181 11.755 1.00 75.06 104 THR A CA 1
ATOM 793 C C . THR A 1 104 ? -2.374 -9.444 11.025 1.00 75.06 104 THR A C 1
ATOM 795 O O . THR A 1 104 ? -2.585 -9.596 9.822 1.00 75.06 104 THR A O 1
ATOM 798 N N . THR A 1 105 ? -1.713 -10.355 11.732 1.00 61.19 105 THR A N 1
ATOM 799 C CA . THR A 1 105 ? -1.543 -11.740 11.290 1.00 61.19 105 THR A CA 1
ATOM 800 C C . THR A 1 105 ? -2.875 -12.467 11.474 1.00 61.19 105 THR A C 1
ATOM 802 O O . THR A 1 105 ? -3.645 -12.128 12.370 1.00 61.19 105 THR A O 1
ATOM 805 N N . ASN A 1 106 ? -3.204 -13.420 10.594 1.00 51.22 106 ASN A N 1
ATOM 806 C CA . ASN A 1 106 ? -4.436 -14.212 10.703 1.00 51.22 106 ASN A CA 1
ATOM 807 C C . ASN A 1 106 ? -4.357 -15.128 11.939 1.00 51.22 106 ASN A C 1
ATOM 809 O O . ASN A 1 106 ? -4.147 -16.330 11.814 1.00 51.22 106 ASN A O 1
ATOM 813 N N . SER A 1 107 ? -4.517 -14.578 13.134 1.00 44.66 107 SER A N 1
ATOM 814 C CA . SER A 1 107 ? -4.787 -15.347 14.342 1.00 44.66 107 SER A CA 1
ATOM 815 C C . SER A 1 107 ? -6.270 -15.710 14.362 1.00 44.66 107 SER A C 1
ATOM 817 O O . SER A 1 107 ? -6.972 -15.265 15.250 1.00 44.66 107 SER A O 1
ATOM 819 N N . GLU A 1 108 ? -6.773 -16.437 13.354 1.00 47.16 108 GLU A N 1
ATOM 820 C CA . GLU A 1 108 ? -8.152 -16.957 13.350 1.00 47.16 108 GLU A CA 1
ATOM 821 C C . GLU A 1 108 ? -8.365 -18.053 12.282 1.00 47.16 108 GLU A C 1
ATOM 823 O O . GLU A 1 108 ? -9.097 -17.914 11.308 1.00 47.16 108 GLU A O 1
ATOM 828 N N . GLN A 1 109 ? -7.708 -19.193 12.493 1.00 39.31 109 GLN A N 1
ATOM 829 C CA . GLN A 1 109 ? -8.278 -20.516 12.201 1.00 39.31 109 GLN A CA 1
ATOM 830 C C . GLN A 1 109 ? -7.845 -21.486 13.316 1.00 39.31 109 GLN A C 1
ATOM 832 O O . GLN A 1 109 ? -7.303 -22.562 13.084 1.00 39.31 109 GLN A O 1
ATOM 837 N N . GLY A 1 110 ? -8.032 -21.067 14.571 1.00 36.53 110 GLY A N 1
ATOM 838 C CA . GLY A 1 110 ? -8.034 -21.999 15.691 1.00 36.53 110 GLY A CA 1
ATOM 839 C C . GLY A 1 110 ? -9.327 -22.803 15.627 1.00 36.53 110 GLY A C 1
ATOM 840 O O . GLY A 1 110 ? -10.406 -22.229 15.745 1.00 36.53 110 GLY A O 1
ATOM 841 N N . SER A 1 111 ? -9.199 -24.104 15.368 1.00 38.44 111 SER A N 1
ATOM 842 C CA . SER A 1 111 ? -10.276 -25.092 15.420 1.00 38.44 111 SER A CA 1
ATOM 843 C C . SER A 1 111 ? -11.138 -24.880 16.665 1.00 38.44 111 SER A C 1
ATOM 845 O O . SER A 1 111 ? -10.632 -24.948 17.786 1.00 38.44 111 SER A O 1
ATOM 847 N N . ILE A 1 112 ? -12.440 -24.644 16.487 1.00 45.56 112 ILE A N 1
ATOM 848 C CA . ILE A 1 112 ? -13.402 -24.922 17.553 1.00 45.56 112 ILE A CA 1
ATOM 849 C C . ILE A 1 112 ? -13.583 -26.439 17.535 1.00 45.56 112 ILE A C 1
ATOM 851 O O . ILE A 1 112 ? -14.473 -26.967 16.866 1.00 45.56 112 ILE A O 1
ATOM 855 N N . ASP A 1 113 ? -12.701 -27.141 18.244 1.00 38.09 113 ASP A N 1
ATOM 856 C CA . ASP A 1 113 ? -12.918 -28.539 18.595 1.00 38.09 113 ASP A CA 1
ATOM 857 C C . ASP A 1 113 ? -14.105 -28.594 19.560 1.00 38.09 113 ASP A C 1
ATOM 859 O O . ASP A 1 113 ? -13.989 -28.430 20.774 1.00 38.09 113 ASP A O 1
ATOM 863 N N . ASN A 1 114 ? -15.287 -28.809 18.987 1.00 44.50 114 ASN A N 1
ATOM 864 C CA . ASN A 1 114 ? -16.509 -29.112 19.713 1.00 44.50 114 ASN A CA 1
ATOM 865 C C . ASN A 1 114 ? -16.390 -30.507 20.345 1.00 44.50 114 ASN A C 1
ATOM 867 O O . ASN A 1 114 ? -16.870 -31.498 19.794 1.00 44.50 114 ASN A O 1
ATOM 871 N N . THR A 1 115 ? -15.796 -30.581 21.537 1.00 40.75 115 THR A N 1
ATOM 872 C CA . THR A 1 115 ? -15.891 -31.772 22.388 1.00 40.75 115 THR A CA 1
ATOM 873 C C . THR A 1 115 ? -16.548 -31.418 23.720 1.00 40.75 115 THR A C 1
ATOM 875 O O . THR A 1 115 ? -15.898 -31.014 24.672 1.00 40.75 115 THR A O 1
ATOM 878 N N . ARG A 1 116 ? -17.879 -31.572 23.724 1.00 46.59 116 ARG A N 1
ATOM 879 C CA . ARG A 1 116 ? -18.782 -31.934 24.835 1.00 46.59 116 ARG A CA 1
ATOM 880 C C . ARG A 1 116 ? -18.444 -31.458 26.263 1.00 46.59 116 ARG A C 1
ATOM 882 O O . ARG A 1 116 ? -17.633 -32.070 26.946 1.00 46.59 116 ARG A O 1
ATOM 889 N N . GLY A 1 117 ? -19.337 -30.608 26.781 1.00 39.19 117 GLY A N 1
ATOM 890 C CA . GLY A 1 117 ? -19.925 -30.788 28.115 1.00 39.19 117 GLY A CA 1
ATOM 891 C C . GLY A 1 117 ? -19.716 -29.626 29.082 1.00 39.19 117 GLY A C 1
ATOM 892 O O . GLY A 1 117 ? -18.627 -29.461 29.615 1.00 39.19 117 GLY A O 1
ATOM 893 N N . GLY A 1 118 ? -20.789 -28.887 29.373 1.00 35.25 118 GLY A N 1
ATOM 894 C CA . GLY A 1 118 ? -20.850 -27.967 30.511 1.00 35.25 118 GLY A CA 1
ATOM 895 C C . GLY A 1 118 ? -21.605 -26.687 30.187 1.00 35.25 118 GLY A C 1
ATOM 896 O O . GLY A 1 118 ? -21.098 -25.826 29.478 1.00 35.25 118 GLY A O 1
ATOM 897 N N . GLU A 1 119 ? -22.826 -26.583 30.703 1.00 47.81 119 GLU A N 1
ATOM 898 C CA . GLU A 1 119 ? -23.642 -25.372 30.711 1.00 47.81 119 GLU A CA 1
ATOM 899 C C . GLU A 1 119 ? -22.871 -24.186 31.307 1.00 47.81 119 GLU A C 1
ATOM 901 O O . GLU A 1 119 ? -22.424 -24.253 32.450 1.00 47.81 119 GLU A O 1
ATOM 906 N N . GLN A 1 120 ? -22.785 -23.072 30.577 1.00 36.72 120 GLN A N 1
ATOM 907 C CA . GLN A 1 120 ? -22.700 -21.749 31.190 1.00 36.72 120 GLN A CA 1
ATOM 908 C C . GLN A 1 120 ? -23.198 -20.671 30.224 1.00 36.72 120 GLN A C 1
ATOM 910 O O . GLN A 1 120 ? -22.623 -20.413 29.169 1.00 36.72 120 GLN A O 1
ATOM 915 N N . LEU A 1 121 ? -24.305 -20.051 30.631 1.00 49.66 121 LEU A N 1
ATOM 916 C CA . LEU A 1 121 ? -24.815 -18.787 30.122 1.00 49.66 121 LEU A CA 1
ATOM 917 C C . LEU A 1 121 ? -23.718 -17.717 30.188 1.00 49.66 121 LEU A C 1
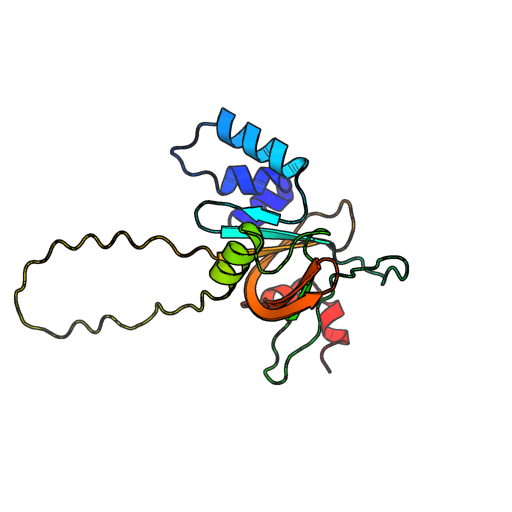ATOM 919 O O . LEU A 1 121 ? -23.302 -17.319 31.273 1.00 49.66 121 LEU A O 1
ATOM 923 N N . SER A 1 122 ? -23.308 -17.200 29.034 1.00 41.62 122 SER A N 1
ATOM 924 C CA . SER A 1 122 ? -22.853 -15.815 28.930 1.00 41.62 122 SER A CA 1
ATOM 925 C C . SER A 1 122 ? -23.140 -15.295 27.526 1.00 41.62 122 SER A C 1
ATOM 927 O O . SER A 1 122 ? -22.473 -15.653 26.557 1.00 41.62 122 SER A O 1
ATOM 929 N N . ASP A 1 123 ? -24.151 -14.434 27.428 1.00 40.72 123 ASP A N 1
ATOM 930 C CA . ASP A 1 123 ? -24.340 -13.523 26.304 1.00 40.72 123 ASP A CA 1
ATOM 931 C C . ASP A 1 123 ? -23.207 -12.488 26.328 1.00 40.72 123 ASP A C 1
ATOM 933 O O . ASP A 1 123 ? -23.380 -11.336 26.714 1.00 40.72 123 ASP A O 1
ATOM 937 N N . ASN A 1 124 ? -22.008 -12.910 25.939 1.00 39.97 124 ASN A N 1
ATOM 938 C CA . ASN A 1 124 ? -20.952 -12.002 25.530 1.00 39.97 124 ASN A CA 1
ATOM 939 C C . ASN A 1 124 ? -21.024 -11.902 24.012 1.00 39.97 124 ASN A C 1
ATOM 941 O O . ASN A 1 124 ? -20.316 -12.601 23.286 1.00 39.97 124 ASN A O 1
ATOM 945 N N . VAL A 1 125 ? -21.870 -10.990 23.526 1.00 42.19 125 VAL A N 1
ATOM 946 C CA . VAL A 1 125 ? -21.700 -10.414 22.189 1.00 42.19 125 VAL A CA 1
ATOM 947 C C . VAL A 1 125 ? -20.411 -9.596 22.245 1.00 42.19 125 VAL A C 1
ATOM 949 O O . VAL A 1 125 ? -20.416 -8.378 22.409 1.00 42.19 125 VAL A O 1
ATOM 952 N N . SER A 1 126 ? -19.278 -10.294 22.179 1.00 40.66 126 SER A N 1
ATOM 953 C CA . SER A 1 126 ? -18.000 -9.697 21.845 1.00 40.66 126 SER A CA 1
ATOM 954 C C . SER A 1 126 ? -18.187 -9.183 20.428 1.00 40.66 126 SER A C 1
ATOM 956 O O . SER A 1 126 ? -18.143 -9.948 19.466 1.00 40.66 126 SER A O 1
ATOM 958 N N . ALA A 1 127 ? -18.531 -7.900 20.306 1.00 40.53 127 ALA A N 1
ATOM 959 C CA . ALA A 1 127 ? -18.446 -7.193 19.048 1.00 40.53 127 ALA A CA 1
ATOM 960 C C . ALA A 1 127 ? -16.980 -7.298 18.637 1.00 40.53 127 ALA A C 1
ATOM 962 O O . ALA A 1 127 ? -16.138 -6.531 19.104 1.00 40.53 127 ALA A O 1
ATOM 963 N N . THR A 1 128 ? -16.664 -8.310 17.833 1.00 47.25 128 THR A N 1
ATOM 964 C CA . THR A 1 128 ? -15.376 -8.463 17.182 1.00 47.25 128 THR A CA 1
ATOM 965 C C . THR A 1 128 ? -15.212 -7.209 16.347 1.00 47.25 128 THR A C 1
ATOM 967 O O . THR A 1 128 ? -15.784 -7.068 15.266 1.00 47.25 128 THR A O 1
ATOM 970 N N . VAL A 1 129 ? -14.510 -6.221 16.906 1.00 55.00 129 VAL A N 1
ATOM 971 C CA . VAL A 1 129 ? -14.115 -5.023 16.178 1.00 55.00 129 VAL A CA 1
ATOM 972 C C . VAL A 1 129 ? -13.275 -5.551 15.031 1.00 55.00 129 VAL A C 1
ATOM 974 O O . VAL A 1 129 ? -12.135 -5.954 15.245 1.00 55.00 129 VAL A O 1
ATOM 977 N N . SER A 1 130 ? -13.879 -5.639 13.841 1.00 61.28 130 SER A N 1
ATOM 978 C CA . SER A 1 130 ? -13.235 -6.188 12.652 1.00 61.28 130 SER A CA 1
ATOM 979 C C . SER A 1 130 ? -11.883 -5.511 12.500 1.00 61.28 130 SER A C 1
ATOM 981 O O . SER A 1 130 ? -11.808 -4.310 12.223 1.00 61.28 130 SER A O 1
ATOM 983 N N . GLN A 1 131 ? -10.813 -6.274 12.706 1.00 81.25 131 GLN A N 1
ATOM 984 C CA . GLN A 1 131 ? -9.472 -5.725 12.658 1.00 81.25 131 GLN A CA 1
ATOM 985 C C . GLN A 1 131 ? -9.202 -5.244 11.228 1.00 81.25 131 GLN A C 1
ATOM 987 O O . GLN A 1 131 ? -9.464 -5.958 10.257 1.00 81.25 131 GLN A O 1
ATOM 992 N N . LYS A 1 132 ? -8.752 -3.991 11.087 1.00 89.44 132 LYS A N 1
ATOM 993 C CA . LYS A 1 132 ? -8.481 -3.416 9.766 1.00 89.44 132 LYS A CA 1
ATOM 994 C C . LYS A 1 132 ? -7.321 -4.151 9.108 1.00 89.44 132 LYS A C 1
ATOM 996 O O . LYS A 1 132 ? -6.337 -4.437 9.772 1.00 89.44 132 LYS A O 1
ATOM 1001 N N . GLN A 1 133 ? -7.410 -4.375 7.802 1.00 92.31 133 GLN A N 1
ATOM 1002 C CA . GLN A 1 133 ? -6.323 -4.948 7.000 1.00 92.31 133 GLN A CA 1
ATOM 1003 C C . GLN A 1 133 ? -5.707 -3.902 6.069 1.00 92.31 133 GLN A C 1
ATOM 1005 O O . GLN A 1 133 ? -6.379 -2.952 5.674 1.00 92.31 133 GLN A O 1
ATOM 1010 N N . VAL A 1 134 ? -4.456 -4.089 5.650 1.00 93.56 134 VAL A N 1
ATOM 1011 C CA . VAL A 1 134 ? -3.843 -3.249 4.607 1.00 93.56 134 VAL A CA 1
ATOM 1012 C C . VAL A 1 134 ? -3.937 -3.953 3.255 1.00 93.56 134 VAL A C 1
ATOM 1014 O O . VAL A 1 134 ? -3.480 -5.084 3.112 1.00 93.56 134 VAL A O 1
ATOM 1017 N N . LEU A 1 135 ? -4.532 -3.296 2.257 1.00 92.25 135 LEU A N 1
ATOM 1018 C CA . LEU A 1 135 ? -4.690 -3.817 0.895 1.00 92.25 135 LEU A CA 1
ATOM 1019 C C . LEU A 1 135 ? -3.810 -3.050 -0.090 1.00 92.25 135 LEU A C 1
ATOM 1021 O O . LEU A 1 135 ? -3.798 -1.818 -0.077 1.00 92.25 135 LEU A O 1
ATOM 1025 N N . LEU A 1 136 ? -3.126 -3.770 -0.980 1.00 91.44 136 LEU A N 1
ATOM 1026 C CA . LEU A 1 136 ? -2.300 -3.180 -2.029 1.00 91.44 136 LEU A CA 1
ATOM 1027 C C . LEU A 1 136 ? -3.025 -3.147 -3.372 1.00 91.44 136 LEU A C 1
ATOM 1029 O O . LEU A 1 136 ? -3.383 -4.180 -3.939 1.00 91.44 136 LEU A O 1
ATOM 1033 N N . PHE A 1 137 ? -3.127 -1.948 -3.931 1.00 89.44 137 PHE A N 1
ATOM 1034 C CA . PHE A 1 137 ? -3.526 -1.702 -5.305 1.00 89.44 137 PHE A CA 1
ATOM 1035 C C . PHE A 1 137 ? -2.368 -1.056 -6.060 1.00 89.44 137 PHE A C 1
ATOM 1037 O O . PHE A 1 137 ? -1.940 0.054 -5.747 1.00 89.44 137 PHE A O 1
ATOM 1044 N N . ALA A 1 138 ? -1.866 -1.741 -7.082 1.00 87.06 138 ALA A N 1
ATOM 1045 C CA . ALA A 1 138 ? -0.657 -1.350 -7.797 1.00 87.06 138 ALA A CA 1
ATOM 1046 C C . ALA A 1 138 ? -0.906 -1.133 -9.291 1.00 87.06 138 ALA A C 1
ATOM 1048 O O . ALA A 1 138 ? -1.751 -1.800 -9.885 1.00 87.06 138 ALA A O 1
ATOM 1049 N N . ARG A 1 139 ? -0.142 -0.237 -9.919 1.00 83.31 139 ARG A N 1
ATOM 1050 C CA . ARG A 1 139 ? -0.063 -0.117 -11.385 1.00 83.31 139 ARG A CA 1
ATOM 1051 C C . ARG A 1 139 ? 1.351 0.215 -11.837 1.00 83.31 139 ARG A C 1
ATOM 1053 O O . ARG A 1 139 ? 2.090 0.870 -11.108 1.00 83.31 139 ARG A O 1
ATOM 1060 N N . TYR A 1 140 ? 1.695 -0.174 -13.060 1.00 75.38 140 TYR A N 1
ATOM 1061 C CA . TYR A 1 140 ? 3.019 0.088 -13.628 1.00 75.38 140 TYR A CA 1
ATOM 1062 C C . TYR A 1 140 ? 3.206 1.531 -14.099 1.00 75.38 140 TYR A C 1
ATOM 1064 O O . TYR A 1 140 ? 4.212 2.164 -13.809 1.00 75.38 140 TYR A O 1
ATOM 1072 N N . ASN A 1 141 ? 2.223 2.081 -14.810 1.00 70.44 141 ASN A N 1
ATOM 1073 C CA . ASN A 1 141 ? 2.336 3.403 -15.419 1.00 70.44 141 ASN A CA 1
ATOM 1074 C C . ASN A 1 141 ? 1.154 4.283 -15.022 1.00 70.44 141 ASN A C 1
ATOM 1076 O O . ASN A 1 141 ? 0.052 3.795 -14.759 1.00 70.44 141 ASN A O 1
ATOM 1080 N N . SER A 1 142 ? 1.376 5.599 -15.009 1.00 69.06 142 SER A N 1
ATOM 1081 C CA . SER A 1 142 ? 0.269 6.550 -14.906 1.00 69.06 142 SER A CA 1
ATOM 1082 C C . SER A 1 142 ? -0.690 6.330 -16.079 1.00 69.06 142 SER A C 1
ATOM 1084 O O . SER A 1 142 ? -0.248 6.191 -17.215 1.00 69.06 142 SER A O 1
ATOM 1086 N N . GLY A 1 143 ? -1.988 6.234 -15.795 1.00 70.62 143 GLY A N 1
ATOM 1087 C CA . GLY A 1 143 ? -3.022 5.937 -16.793 1.00 70.62 143 GLY A CA 1
ATOM 1088 C C . GLY A 1 143 ? -3.371 4.453 -16.939 1.00 70.62 143 GLY A C 1
ATOM 1089 O O . GLY A 1 143 ? -4.460 4.146 -17.410 1.00 70.62 143 GLY A O 1
ATOM 1090 N N . ALA A 1 144 ? -2.527 3.529 -16.465 1.00 76.06 144 ALA A N 1
ATOM 1091 C CA . ALA A 1 144 ? -2.915 2.124 -16.371 1.00 76.06 144 ALA A CA 1
ATOM 1092 C C . ALA A 1 144 ? -3.942 1.907 -15.244 1.00 76.06 144 ALA A C 1
ATOM 1094 O O . ALA A 1 144 ? -3.962 2.639 -14.242 1.00 76.06 144 ALA A O 1
ATOM 1095 N N . GLY A 1 145 ? -4.773 0.874 -15.403 1.00 78.75 145 GLY A N 1
ATOM 1096 C CA . GLY A 1 145 ? -5.660 0.394 -14.349 1.00 78.75 145 GLY A CA 1
ATOM 1097 C C . GLY A 1 145 ? -4.859 -0.141 -13.163 1.00 78.75 145 GLY A C 1
ATOM 1098 O O . GLY A 1 145 ? -3.801 -0.747 -13.336 1.00 78.75 145 GLY A O 1
ATOM 1099 N N . TYR A 1 146 ? -5.355 0.102 -11.953 1.00 83.44 146 TYR A N 1
ATOM 1100 C CA . TYR A 1 146 ? -4.797 -0.529 -10.764 1.00 83.44 146 TYR A CA 1
ATOM 1101 C C . TYR A 1 146 ? -5.209 -1.998 -10.695 1.00 83.44 146 TYR A C 1
ATOM 1103 O O . TYR A 1 146 ? -6.280 -2.391 -11.156 1.00 83.44 146 TYR A O 1
ATOM 1111 N N . ILE A 1 147 ? -4.363 -2.791 -10.054 1.00 83.75 147 ILE A N 1
ATOM 1112 C CA . ILE A 1 147 ? -4.549 -4.216 -9.834 1.00 83.75 147 ILE A CA 1
ATOM 1113 C C . ILE A 1 147 ? -4.468 -4.472 -8.335 1.00 83.75 147 ILE A C 1
ATOM 1115 O O . ILE A 1 147 ? -3.544 -4.002 -7.675 1.00 83.75 147 ILE A O 1
ATOM 1119 N N . ASN A 1 148 ? -5.430 -5.222 -7.798 1.00 87.31 148 ASN A N 1
ATOM 1120 C CA . ASN A 1 148 ? -5.369 -5.696 -6.419 1.00 87.31 148 ASN A CA 1
ATOM 1121 C C . ASN A 1 148 ? -4.332 -6.821 -6.303 1.00 87.31 148 ASN A C 1
ATOM 1123 O O . ASN A 1 148 ? -4.497 -7.866 -6.944 1.00 87.31 148 ASN A O 1
ATOM 1127 N N . LEU A 1 149 ? -3.303 -6.599 -5.487 1.00 86.81 149 LEU A N 1
ATOM 1128 C CA . LEU A 1 149 ? -2.235 -7.563 -5.210 1.00 86.81 149 LEU A CA 1
ATOM 1129 C C . LEU A 1 149 ? -2.413 -8.286 -3.875 1.00 86.81 149 LEU A C 1
ATOM 1131 O O . LEU A 1 149 ? -1.623 -9.158 -3.548 1.00 86.81 149 LEU A O 1
ATOM 1135 N N . GLY A 1 150 ? -3.468 -7.969 -3.128 1.00 89.31 150 GLY A N 1
ATOM 1136 C CA . GLY A 1 150 ? -3.812 -8.647 -1.888 1.00 89.31 150 GLY A CA 1
ATOM 1137 C C . GLY A 1 150 ? -3.396 -7.868 -0.647 1.00 89.31 150 GLY A C 1
ATOM 1138 O O . GLY A 1 150 ? -3.395 -6.635 -0.632 1.00 89.31 150 GLY A O 1
ATOM 1139 N N . ARG A 1 151 ? -3.127 -8.614 0.426 1.00 91.88 151 ARG A N 1
ATOM 1140 C CA . ARG A 1 151 ? -2.899 -8.074 1.770 1.00 91.88 151 ARG A CA 1
ATOM 1141 C C . ARG A 1 151 ? -1.424 -7.793 2.018 1.00 91.88 151 ARG A C 1
ATOM 1143 O O . ARG A 1 151 ? -0.567 -8.568 1.594 1.00 91.88 151 ARG A O 1
ATOM 1150 N N . LEU A 1 152 ? -1.157 -6.710 2.738 1.00 93.00 152 LEU A N 1
ATOM 1151 C CA . LEU A 1 152 ? 0.171 -6.335 3.200 1.00 93.00 152 LEU A CA 1
ATOM 1152 C C . LEU A 1 152 ? 0.298 -6.541 4.704 1.00 93.00 152 LEU A C 1
ATOM 1154 O O . LEU A 1 152 ? -0.598 -6.186 5.469 1.00 93.00 152 LEU A O 1
ATOM 1158 N N . HIS A 1 153 ? 1.460 -7.044 5.102 1.00 93.06 153 HIS A N 1
ATOM 1159 C CA . HIS A 1 153 ? 1.890 -7.129 6.487 1.00 93.06 153 HIS A CA 1
ATOM 1160 C C . HIS A 1 153 ? 3.106 -6.240 6.705 1.00 93.06 153 HIS A C 1
ATOM 1162 O O . HIS A 1 153 ? 3.970 -6.149 5.832 1.00 93.06 153 HIS A O 1
ATOM 1168 N N . VAL A 1 154 ? 3.186 -5.573 7.854 1.00 93.69 154 VAL A N 1
ATOM 1169 C CA . VAL A 1 154 ? 4.393 -4.812 8.198 1.00 93.69 154 VAL A CA 1
ATOM 1170 C C . VAL A 1 154 ? 5.542 -5.801 8.365 1.00 93.69 154 VAL A C 1
ATOM 1172 O O . VAL A 1 154 ? 5.459 -6.712 9.182 1.00 93.69 154 VAL A O 1
ATOM 1175 N N . HIS A 1 155 ? 6.612 -5.607 7.599 1.00 91.25 155 HIS A N 1
ATOM 1176 C CA . HIS A 1 155 ? 7.856 -6.356 7.745 1.00 91.25 155 HIS A CA 1
ATOM 1177 C C . HIS A 1 155 ? 8.876 -5.553 8.555 1.00 91.25 155 HIS A C 1
ATOM 1179 O O . HIS A 1 155 ? 9.430 -6.041 9.535 1.00 91.25 155 HIS A O 1
ATOM 1185 N N . SER A 1 156 ? 9.094 -4.291 8.183 1.00 91.75 156 SER A N 1
ATOM 1186 C CA . SER A 1 156 ? 9.966 -3.387 8.930 1.00 91.75 156 SER A CA 1
ATOM 1187 C C . SER A 1 156 ? 9.539 -1.936 8.761 1.00 91.75 156 SER A C 1
ATOM 1189 O O . SER A 1 156 ? 8.841 -1.574 7.813 1.00 91.75 156 SER A O 1
ATOM 1191 N N . VAL A 1 157 ? 9.945 -1.093 9.707 1.00 93.50 157 VAL A N 1
ATOM 1192 C CA . VAL A 1 157 ? 9.640 0.338 9.704 1.00 93.50 157 VAL A CA 1
ATOM 1193 C C . VAL A 1 157 ? 10.917 1.102 10.002 1.00 93.50 157 VAL A C 1
ATOM 1195 O O . VAL A 1 157 ? 11.627 0.792 10.956 1.00 93.50 157 VAL A O 1
ATOM 1198 N N . LYS A 1 158 ? 11.196 2.119 9.193 1.00 91.62 158 LYS A N 1
ATOM 1199 C CA . LYS A 1 158 ? 12.304 3.043 9.390 1.00 91.62 158 LYS A CA 1
ATOM 1200 C C . LYS A 1 158 ? 11.764 4.462 9.427 1.00 91.62 158 LYS A C 1
ATOM 1202 O O . LYS A 1 158 ? 11.179 4.935 8.452 1.00 91.62 158 LYS A O 1
ATOM 1207 N N . ASP A 1 159 ? 12.000 5.145 10.540 1.00 89.00 159 ASP A N 1
ATOM 1208 C CA . ASP A 1 159 ? 11.798 6.585 10.594 1.00 89.00 159 ASP A CA 1
ATOM 1209 C C . ASP A 1 159 ? 12.928 7.271 9.821 1.00 89.00 159 ASP A C 1
ATOM 1211 O O . ASP A 1 159 ? 14.102 6.898 9.919 1.00 89.00 159 ASP A O 1
ATOM 1215 N N . THR A 1 160 ? 12.572 8.242 8.996 1.00 84.12 160 THR A N 1
ATOM 1216 C CA . THR A 1 160 ? 13.534 9.053 8.248 1.0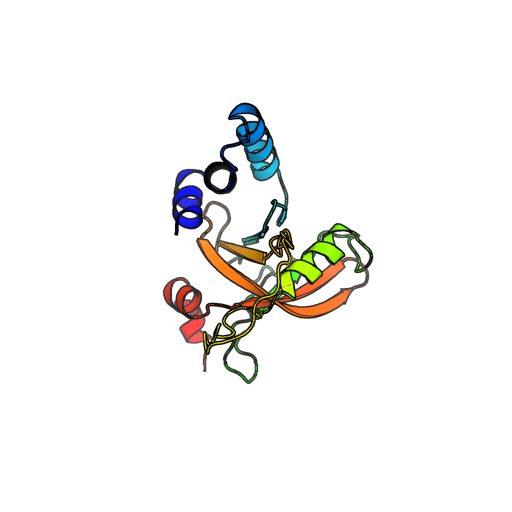0 84.12 160 THR A CA 1
ATOM 1217 C C . THR A 1 160 ? 13.339 10.506 8.641 1.00 84.12 160 THR A C 1
ATOM 1219 O O . THR A 1 160 ? 12.316 10.876 9.201 1.00 84.12 160 THR A O 1
ATOM 1222 N N . THR A 1 161 ? 14.293 11.370 8.305 1.00 78.38 161 THR A N 1
ATOM 1223 C CA . THR A 1 161 ? 14.274 12.776 8.737 1.00 78.38 161 THR A CA 1
ATOM 1224 C C . THR A 1 161 ? 13.008 13.540 8.319 1.00 78.38 161 THR A C 1
ATOM 1226 O O . THR A 1 161 ? 12.689 14.559 8.921 1.00 78.38 161 THR A O 1
ATOM 1229 N N . SER A 1 162 ? 12.290 13.083 7.288 1.00 84.44 162 SER A N 1
ATOM 12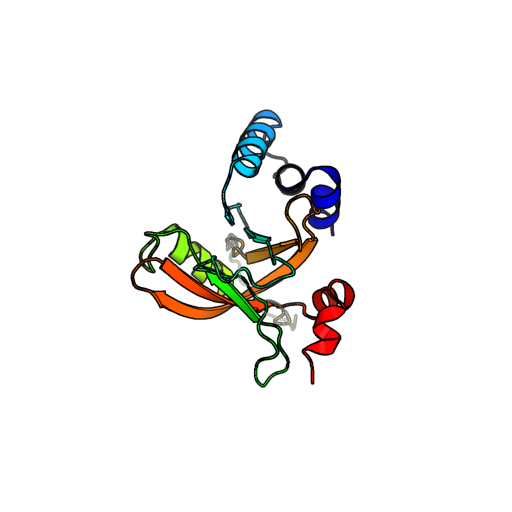30 C CA . SER A 1 162 ? 11.124 13.785 6.737 1.00 84.44 162 SER A CA 1
ATOM 1231 C C . SER A 1 162 ? 9.917 12.897 6.422 1.00 84.44 162 SER A C 1
ATOM 1233 O O . SER A 1 162 ? 8.937 13.407 5.886 1.00 84.44 162 SER A O 1
ATOM 1235 N N . SER A 1 163 ? 9.983 11.591 6.679 1.00 88.44 163 SER A N 1
ATOM 1236 C CA . SER A 1 163 ? 8.947 10.620 6.286 1.00 88.44 163 SER A CA 1
ATOM 1237 C C . SER A 1 163 ? 9.105 9.297 7.034 1.00 88.44 163 SER A C 1
ATOM 1239 O O . SER A 1 163 ? 10.175 9.003 7.561 1.00 88.44 163 SER A O 1
ATOM 1241 N N . VAL A 1 164 ? 8.096 8.439 6.986 1.00 90.81 164 VAL A N 1
ATOM 1242 C CA . VAL A 1 164 ? 8.207 7.045 7.420 1.00 90.81 164 VAL A CA 1
ATOM 1243 C C . VAL A 1 164 ? 8.366 6.155 6.194 1.00 90.81 164 VAL A C 1
ATOM 1245 O O . VAL A 1 164 ? 7.602 6.257 5.234 1.00 90.81 164 VAL A O 1
ATOM 1248 N N . CYS A 1 165 ? 9.360 5.275 6.238 1.00 91.62 165 CYS A N 1
ATOM 1249 C CA . CYS A 1 165 ? 9.559 4.209 5.269 1.00 91.62 165 CYS A CA 1
ATOM 1250 C C . CYS A 1 165 ? 9.057 2.898 5.882 1.00 91.62 165 CYS A C 1
ATOM 1252 O O . CYS A 1 165 ? 9.537 2.485 6.939 1.00 91.62 165 CYS A O 1
ATOM 1254 N N . ILE A 1 166 ? 8.079 2.262 5.244 1.00 92.56 166 ILE A N 1
ATOM 1255 C CA . ILE A 1 166 ? 7.534 0.976 5.675 1.00 92.56 166 ILE A CA 1
ATOM 1256 C C . ILE A 1 166 ? 7.869 -0.057 4.611 1.00 92.56 166 ILE A C 1
ATOM 1258 O O . ILE A 1 166 ? 7.488 0.091 3.447 1.00 92.56 166 ILE A O 1
ATOM 1262 N N . THR A 1 167 ? 8.549 -1.116 5.031 1.00 91.88 167 THR A N 1
ATOM 1263 C CA . THR A 1 167 ? 8.698 -2.326 4.234 1.00 91.88 167 THR A CA 1
ATOM 1264 C C . THR A 1 167 ? 7.512 -3.223 4.531 1.00 91.88 167 THR A C 1
ATOM 1266 O O . THR A 1 167 ? 7.274 -3.609 5.679 1.00 91.88 167 THR A O 1
ATOM 1269 N N . TRP A 1 168 ? 6.766 -3.554 3.492 1.00 93.25 168 TRP A N 1
ATOM 1270 C CA . TRP A 1 168 ? 5.616 -4.434 3.552 1.00 93.25 168 TRP A CA 1
ATOM 1271 C C . TRP A 1 168 ? 5.974 -5.799 2.988 1.00 93.25 168 TRP A C 1
ATOM 1273 O O . TRP A 1 168 ? 6.613 -5.873 1.946 1.00 93.25 168 TRP A O 1
ATOM 1283 N N . ARG A 1 169 ? 5.510 -6.870 3.623 1.00 91.25 169 ARG A N 1
ATOM 1284 C CA . ARG A 1 169 ? 5.501 -8.223 3.065 1.00 91.25 169 ARG A CA 1
ATOM 1285 C C . ARG A 1 169 ? 4.135 -8.495 2.456 1.00 91.25 169 ARG A C 1
ATOM 1287 O O . ARG A 1 169 ? 3.109 -8.213 3.079 1.00 91.25 169 ARG A O 1
ATOM 1294 N N . LEU A 1 170 ? 4.113 -9.035 1.244 1.00 89.75 170 LEU A N 1
ATOM 1295 C CA . LEU A 1 170 ? 2.871 -9.431 0.600 1.00 89.75 170 LEU A CA 1
ATOM 1296 C C . LEU A 1 170 ? 2.424 -10.804 1.105 1.00 89.75 170 LEU A C 1
ATOM 1298 O O . LEU A 1 170 ? 3.211 -11.746 1.126 1.00 89.75 170 LEU A O 1
ATOM 1302 N N . ALA A 1 171 ? 1.155 -10.919 1.494 1.00 86.88 171 ALA A N 1
ATOM 1303 C CA . ALA A 1 171 ? 0.601 -12.173 2.000 1.00 86.88 171 ALA A CA 1
ATOM 1304 C C . ALA A 1 171 ? 0.394 -13.230 0.900 1.00 86.88 171 ALA A C 1
ATOM 1306 O O . ALA A 1 171 ? 0.510 -14.420 1.165 1.00 86.88 171 ALA A O 1
ATOM 1307 N N . ASP A 1 172 ? 0.059 -12.796 -0.319 1.00 81.56 172 ASP A N 1
ATOM 1308 C CA . ASP A 1 172 ? -0.260 -13.666 -1.455 1.00 81.56 172 ASP A CA 1
ATOM 1309 C C . ASP A 1 172 ? 0.665 -13.350 -2.638 1.00 81.56 172 ASP A C 1
ATOM 1311 O O . ASP A 1 172 ? 0.403 -12.475 -3.465 1.00 81.56 172 ASP A O 1
ATOM 1315 N N . VAL A 1 173 ? 1.798 -14.050 -2.675 1.00 74.44 173 VAL A N 1
ATOM 1316 C CA . VAL A 1 173 ? 2.855 -13.850 -3.675 1.00 74.44 173 VAL A CA 1
ATOM 1317 C C . VAL A 1 173 ? 2.454 -14.383 -5.055 1.00 74.44 173 VAL A C 1
ATOM 1319 O O . VAL A 1 173 ? 2.878 -13.824 -6.069 1.00 74.44 173 VAL A O 1
ATOM 1322 N N . GLY A 1 174 ? 1.613 -15.424 -5.119 1.00 72.69 174 GLY A N 1
ATOM 1323 C CA . GLY A 1 174 ? 1.273 -16.111 -6.372 1.00 72.69 174 GLY A CA 1
ATOM 1324 C C . GLY A 1 174 ? 0.690 -15.157 -7.413 1.00 72.69 174 GLY A C 1
ATOM 1325 O O . GLY A 1 174 ? 1.150 -15.101 -8.554 1.00 72.69 174 GLY A O 1
ATOM 1326 N N . ARG A 1 175 ? -0.228 -14.292 -6.975 1.00 70.12 175 ARG A N 1
ATOM 1327 C CA . ARG A 1 175 ? -0.880 -13.298 -7.834 1.00 70.12 175 ARG A CA 1
ATOM 1328 C C . ARG A 1 175 ? 0.082 -12.244 -8.388 1.00 70.12 175 ARG A C 1
ATOM 1330 O O . ARG A 1 175 ? -0.111 -11.758 -9.501 1.00 70.12 175 ARG A O 1
ATOM 1337 N N . VAL A 1 176 ? 1.125 -11.877 -7.642 1.00 73.69 176 VAL A N 1
ATOM 1338 C CA . VAL A 1 176 ? 2.145 -10.945 -8.148 1.00 73.69 176 VAL A CA 1
ATOM 1339 C C . VAL A 1 176 ? 2.996 -11.606 -9.217 1.00 73.69 176 VAL A C 1
ATOM 1341 O O . VAL A 1 176 ? 3.201 -11.004 -10.268 1.00 73.69 176 VAL A O 1
ATOM 1344 N N . MET A 1 177 ? 3.420 -12.851 -9.005 1.00 71.69 177 MET A N 1
ATOM 1345 C CA . MET A 1 177 ? 4.243 -13.577 -9.977 1.00 71.69 177 MET A CA 1
ATOM 1346 C C . MET A 1 177 ? 3.517 -13.824 -11.309 1.00 71.69 177 MET A C 1
ATOM 1348 O O . MET A 1 177 ? 4.154 -13.817 -12.364 1.00 71.69 177 MET A O 1
ATOM 1352 N N . GLU A 1 178 ? 2.193 -13.997 -11.280 1.00 72.19 178 GLU A N 1
ATOM 1353 C CA . GLU A 1 178 ? 1.354 -14.103 -12.482 1.00 72.19 178 GLU A CA 1
ATOM 1354 C C . GLU A 1 178 ? 1.257 -12.781 -13.255 1.00 72.19 178 GLU A C 1
ATOM 1356 O O . GLU A 1 178 ? 1.410 -12.745 -14.476 1.00 72.19 178 GLU A O 1
ATOM 1361 N N . ILE A 1 179 ? 0.992 -11.684 -12.543 1.00 70.31 179 ILE A N 1
ATOM 1362 C CA . ILE A 1 179 ? 0.630 -10.393 -13.148 1.00 70.31 179 ILE A CA 1
ATOM 1363 C C . ILE A 1 179 ? 1.863 -9.574 -13.531 1.00 70.31 179 ILE A C 1
ATOM 1365 O O . ILE A 1 179 ? 1.830 -8.763 -14.461 1.00 70.31 179 ILE A O 1
ATOM 1369 N N . PHE A 1 180 ? 2.974 -9.806 -12.844 1.00 67.81 180 PHE A N 1
ATOM 1370 C CA . PHE A 1 180 ? 4.227 -9.104 -13.042 1.00 67.81 180 PHE A CA 1
ATOM 1371 C C . PHE A 1 180 ? 5.299 -10.126 -13.484 1.00 67.81 180 PHE A C 1
ATOM 1373 O O . PHE A 1 180 ? 6.234 -10.392 -12.731 1.00 67.81 180 PHE A O 1
ATOM 1380 N N . PRO A 1 181 ? 5.244 -10.687 -14.717 1.00 59.56 181 PRO A N 1
ATOM 1381 C CA . PRO A 1 181 ? 6.184 -11.720 -15.176 1.00 59.56 181 PRO A CA 1
ATOM 1382 C C . PRO A 1 181 ? 7.656 -11.310 -15.076 1.00 59.56 181 PRO A C 1
ATOM 1384 O O . PRO A 1 181 ? 8.535 -12.162 -15.016 1.00 59.56 181 PRO A O 1
ATOM 1387 N N . LYS A 1 182 ? 7.934 -10.001 -15.045 1.00 55.59 182 LYS A N 1
ATOM 1388 C CA . LYS A 1 182 ? 9.278 -9.459 -14.835 1.00 55.59 182 LYS A CA 1
ATOM 1389 C C . LYS A 1 182 ? 9.870 -9.778 -13.457 1.00 55.59 182 LYS A C 1
ATOM 1391 O O . LYS A 1 182 ? 11.088 -9.730 -13.355 1.00 55.59 182 LYS A O 1
ATOM 1396 N N . PHE A 1 183 ? 9.077 -10.174 -12.454 1.00 54.22 183 PHE A N 1
ATOM 1397 C CA . PHE A 1 183 ? 9.626 -10.756 -11.220 1.00 54.22 183 PHE A CA 1
ATOM 1398 C C . PHE A 1 183 ? 10.351 -12.071 -11.466 1.00 54.22 183 PHE A C 1
ATOM 1400 O O . PHE A 1 183 ? 11.315 -12.347 -10.771 1.00 54.22 183 PHE A O 1
ATOM 1407 N N . LYS A 1 184 ? 9.981 -12.851 -12.493 1.00 49.31 184 LYS A N 1
ATOM 1408 C CA . LYS A 1 184 ? 10.718 -14.082 -12.829 1.00 49.31 184 LYS A CA 1
ATOM 1409 C C . LYS A 1 184 ? 12.187 -13.825 -13.186 1.00 49.31 184 LYS A C 1
ATOM 1411 O O . LYS A 1 184 ? 12.968 -14.762 -13.182 1.00 49.31 184 LYS A O 1
ATOM 1416 N N . GLY A 1 185 ? 12.542 -12.591 -13.558 1.00 44.91 185 GLY A N 1
ATOM 1417 C CA . GLY A 1 185 ? 13.921 -12.195 -13.852 1.00 44.91 185 GLY A CA 1
ATOM 1418 C C . GLY A 1 185 ? 14.679 -11.616 -12.658 1.00 44.91 185 GLY A C 1
ATOM 1419 O O . GLY A 1 185 ? 15.891 -11.441 -12.763 1.00 44.91 185 GLY A O 1
ATOM 1420 N N . PHE A 1 186 ? 13.980 -11.303 -11.566 1.00 42.22 186 PHE A N 1
ATOM 1421 C CA . PHE A 1 186 ? 14.608 -10.956 -10.302 1.00 42.22 186 PHE A CA 1
ATOM 1422 C C . PHE A 1 186 ? 14.840 -12.255 -9.504 1.00 42.22 186 PHE A C 1
ATOM 1424 O O . PHE A 1 186 ? 15.984 -12.475 -9.117 1.00 42.22 186 PHE A O 1
ATOM 1431 N N . VAL A 1 187 ? 13.854 -13.174 -9.420 1.00 39.88 187 VAL A N 1
ATOM 1432 C CA . VAL A 1 187 ? 13.940 -14.396 -8.593 1.00 39.88 187 VAL A CA 1
ATOM 1433 C C . VAL A 1 187 ? 14.999 -15.313 -9.194 1.00 39.88 187 VAL A C 1
ATOM 1435 O O . VAL A 1 187 ? 14.736 -16.019 -10.171 1.00 39.88 187 VAL A O 1
ATOM 1438 N N . LYS A 1 188 ? 16.208 -15.261 -8.641 1.00 38.59 188 LYS A N 1
ATOM 1439 C CA . LYS A 1 188 ? 17.306 -16.181 -8.931 1.00 38.59 188 LYS A CA 1
ATOM 1440 C C . LYS A 1 188 ? 17.532 -17.116 -7.764 1.00 38.59 188 LYS A C 1
ATOM 1442 O O . LYS A 1 188 ? 17.604 -16.610 -6.625 1.00 38.59 188 LYS A O 1
#

Nearest PDB structures (foldseek):
  5wax-assembly1_A  TM=5.585E-01  e=1.714E-01  Saccharum officinarum species complex
  4tpt-assembly1_A  TM=4.818E-01  e=1.868E+00  Homo sapiens
  4u3y-assembly1_B  TM=3.873E-01  e=3.288E+00  Homo sapiens
  3u2g-assembly1_A-2  TM=2.220E-01  e=4.502E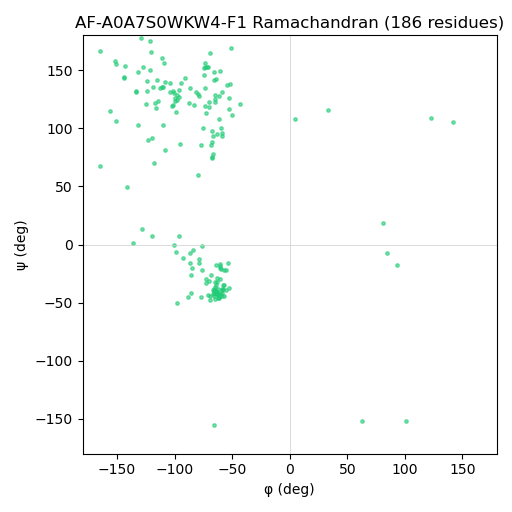+00  Methanosarcina acetivorans C2A

Organism: NCBI:txid1411642

Radius of gyration: 18.99 Å; Cα contacts (8 Å, |Δi|>4): 280; chains: 1; bounding box: 44×47×48 Å

Secondary structure (DSSP, 8-state):
-HHHHHHHHHHHHHHHHHH--TTS-HHHHHHHHHHHHH--SEEE-SSEEEEEEE--SS--TT-S----EE---TTS--EEEEEPPTT--TT-HHHHHHHHHHS-----------------------------EEEEEEESSTTSPPEEEEEEEEEEEEEETTEEEEEEEES-HHHHHHH-GGGGGT--

Mean predicted aligned error: 10.51 Å